Protein AF-A0A5M8PQU9-F1 (afdb_monomer_lite)

Sequence (355 aa):
MDIPMGMNQPLAKKEIRRMDQTMNQKSKGNNSAVQQIAIANALESYQKLAQNLAHCGCLRSAFDFCQRGSKAFPKASSLNDTRQAILATNRETQLQRDPSWDESSFDPKTDLPDEGSVRRELYPWNTHDPDRFSATTPKRRAPKSPPQMRRPTPLLTSSNPPQTTIQQLGLFATADIPPGDVVLTESSLLTANNCHLHPLCDACSRDLPPLTPSSHPYACPSCPDTVFCSAPCLSLAQTHYHPAICGKDIDAIGKDTAAPDAVNALYLLLLFRAVALAETQATHPLDLRETKYLWGDFVHPDRGYLHSASAAAEPLSVARHLPFSFRFNVLAPLHVLEKMDVDVFAPTALRRYDG

Secondary structure (DSSP, 8-state):
--------SHHHHHHHHHHHHHHHHHHHHHHHHHHHHHHHHHHHHHHHHHHHHHHHT-HHHHHHHHHHHHHH-TT-HHHHHHHHHHHHHHHHHHHHH-TT--GGG--HHHHS---EEE--B--TT------TTSTTS----BTTB-----EEEEP--SSSS---EEEE-----SS---TT--------S------TTS-B-TTT-PBPPP-BTTB--EE-SS-SS-EESSHHHHHHHHHHTHHHHTTS--TTSSSS--GGGHHHHHHHHHHHHHHHHHHHTTS-GGGSTTTTT-----B-TTS-------TT--TT-S---EEE-HIIIIIHHHHHHHHTT--TTSHHHHHHHT-

InterPro domains:
  IPR002893 Zinc finger, MYND-type [PS01360] (201-246)
  IPR046341 SET domain superfamily [SSF82199] (166-243)
  IPR050869 Histone-lysine N-methyltransferase [PTHR12197] (162-343)

Organism: NCBI:txid136370

Foldseek 3Di:
DDDDDDDDPPPVVVVVVVVVVVVVVVVVVVVVVVVVVVLVVLLVCLLVVLVVQVVQQQLLVSLVSLVVSCVSPVPDCSSVVSNVVSVVVLVVVVCVVPVPDDPVPDDSVPSRHQKGFAAFADDPLPPLQDPCVDPPNDFPQFPQWGFPWFDFDQDPDPDPPRPGTDTDGDTDGPDDDDPPDDRDDDQDQLFDDQEPPFQAANRGRDHADDDDPVADWDDDPQARRHTHNDPVSVVCCVQFFCVLCPPLPLSVLLHPDDPVCNVLSRVLRSVLSLVSRCVSVVAESCNDPVRVNDDDDHDYPPDPDDDPDDPPDDPPPDDGDHIDGCVSPPVSNVVSCVSSVHDCPDPVNCVRHSD

Structure (mmCIF, N/CA/C/O backbone):
data_AF-A0A5M8PQU9-F1
#
_entry.id   AF-A0A5M8PQU9-F1
#
loop_
_atom_site.group_PDB
_atom_site.id
_atom_site.type_symbol
_atom_site.label_atom_id
_atom_site.label_alt_id
_atom_site.label_comp_id
_atom_site.label_asym_id
_atom_site.label_entity_id
_atom_site.label_seq_id
_atom_site.pdbx_PDB_ins_code
_atom_site.Cartn_x
_atom_site.Cartn_y
_atom_site.Cartn_z
_atom_site.occupancy
_atom_site.B_iso_or_equiv
_atom_site.auth_seq_id
_atom_site.auth_comp_id
_atom_site.auth_asym_id
_atom_site.auth_atom_id
_atom_site.pdbx_PDB_model_num
ATOM 1 N N . MET A 1 1 ? -38.668 -79.959 27.075 1.00 39.19 1 MET A N 1
ATOM 2 C CA . MET A 1 1 ? -37.395 -79.314 27.453 1.00 39.19 1 MET A CA 1
ATOM 3 C C . MET A 1 1 ? -37.622 -77.826 27.358 1.00 39.19 1 MET A C 1
ATOM 5 O O . MET A 1 1 ? -37.498 -77.243 26.289 1.00 39.19 1 MET A O 1
ATOM 9 N N . ASP A 1 2 ? -38.081 -77.277 28.474 1.00 41.59 2 ASP A N 1
ATOM 10 C CA . ASP A 1 2 ? -38.300 -75.857 28.694 1.00 41.59 2 ASP A CA 1
ATOM 11 C C . ASP A 1 2 ? -36.957 -75.144 28.851 1.00 41.59 2 ASP A C 1
ATOM 13 O O . ASP A 1 2 ? -36.106 -75.582 29.626 1.00 41.59 2 ASP A O 1
ATOM 17 N N . ILE A 1 3 ? -36.774 -74.041 28.126 1.00 35.59 3 ILE A N 1
ATOM 18 C CA . ILE A 1 3 ? -35.707 -73.067 28.369 1.00 35.59 3 ILE A CA 1
ATOM 19 C C . ILE A 1 3 ? -36.375 -71.682 28.408 1.00 35.59 3 ILE A C 1
ATOM 21 O O . ILE A 1 3 ? -37.186 -71.386 27.527 1.00 35.59 3 ILE A O 1
ATOM 25 N N . PRO A 1 4 ? -36.109 -70.845 29.429 1.00 45.06 4 PRO A N 1
ATOM 26 C CA . PRO A 1 4 ? -36.993 -69.748 29.787 1.00 45.06 4 PRO A CA 1
ATOM 27 C C . PRO A 1 4 ? -36.707 -68.462 29.007 1.00 45.06 4 PRO A C 1
ATOM 29 O O . PRO A 1 4 ? -35.560 -68.067 28.797 1.00 45.06 4 PRO A O 1
ATOM 32 N N . MET A 1 5 ? -37.790 -67.764 28.656 1.00 44.78 5 MET A N 1
ATOM 33 C CA . MET A 1 5 ? -37.770 -66.335 28.364 1.00 44.78 5 MET A CA 1
ATOM 34 C C . MET A 1 5 ? -37.464 -65.538 29.636 1.00 44.78 5 MET A C 1
ATOM 36 O O . MET A 1 5 ? -38.097 -65.740 30.670 1.00 44.78 5 MET A O 1
ATOM 40 N N . GLY A 1 6 ? -36.597 -64.537 29.490 1.00 49.03 6 GLY A N 1
ATOM 41 C CA . GLY A 1 6 ? -36.602 -63.342 30.328 1.00 49.03 6 GLY A CA 1
ATOM 42 C C . GLY A 1 6 ? -35.278 -63.059 31.021 1.00 49.03 6 GLY A C 1
ATOM 43 O O . GLY A 1 6 ? -34.963 -63.703 32.009 1.00 49.03 6 GLY A O 1
ATOM 44 N N . MET A 1 7 ? -34.557 -62.032 30.550 1.00 39.75 7 MET A N 1
ATOM 45 C CA . MET A 1 7 ? -33.945 -61.001 31.403 1.00 39.75 7 MET A CA 1
ATOM 46 C C . MET A 1 7 ? -33.334 -59.850 30.570 1.00 39.75 7 MET A C 1
ATOM 48 O O . MET A 1 7 ? -32.539 -60.059 29.662 1.00 39.75 7 MET A O 1
ATOM 52 N N . ASN A 1 8 ? -33.708 -58.622 30.953 1.00 46.41 8 ASN A N 1
ATOM 53 C CA . ASN A 1 8 ? -32.970 -57.353 30.839 1.00 46.41 8 ASN A CA 1
ATOM 54 C C . ASN A 1 8 ? -32.638 -56.723 29.465 1.00 46.41 8 ASN A C 1
ATOM 56 O O . ASN A 1 8 ? -31.481 -56.547 29.106 1.00 46.41 8 ASN A O 1
ATOM 60 N N . GLN A 1 9 ? -33.650 -56.161 28.792 1.00 49.50 9 GLN A N 1
ATOM 61 C CA . GLN A 1 9 ? -33.488 -55.038 27.842 1.00 49.50 9 GLN A CA 1
ATOM 62 C C . GLN A 1 9 ? -33.767 -53.592 28.363 1.00 49.50 9 GLN A C 1
ATOM 64 O O . GLN A 1 9 ? -33.453 -52.657 27.619 1.00 49.50 9 GLN A O 1
ATOM 69 N N . PRO A 1 10 ? -34.298 -53.302 29.580 1.00 50.03 10 PRO A N 1
ATOM 70 C CA . PRO A 1 10 ? -34.579 -51.907 29.968 1.00 50.03 10 PRO A CA 1
ATOM 71 C C . PRO A 1 10 ? -33.350 -51.098 30.413 1.00 50.03 10 PRO A C 1
ATOM 73 O O . PRO A 1 10 ? -33.345 -49.878 30.266 1.00 50.03 10 PRO A O 1
ATOM 76 N N . LEU A 1 11 ? -32.322 -51.750 30.972 1.00 46.97 11 LEU A N 1
ATOM 77 C CA . LEU A 1 11 ? -31.159 -51.078 31.574 1.00 46.97 11 LEU A CA 1
ATOM 78 C C . LEU A 1 11 ? -30.195 -50.512 30.517 1.00 46.97 11 LEU A C 1
ATOM 80 O O . LEU A 1 11 ? -29.853 -49.334 30.584 1.00 46.97 11 LEU A O 1
ATOM 84 N N . ALA A 1 12 ? -29.881 -51.283 29.471 1.00 49.28 12 ALA A N 1
ATOM 85 C CA . ALA A 1 12 ? -28.988 -50.846 28.391 1.00 49.28 12 ALA A CA 1
ATOM 86 C C . ALA A 1 12 ? -29.550 -49.652 27.588 1.00 49.28 12 ALA A C 1
ATOM 88 O O . ALA A 1 12 ? -28.830 -48.706 27.276 1.00 49.28 12 ALA A O 1
ATOM 89 N N . LYS A 1 13 ? -30.866 -49.621 27.318 1.00 51.03 13 LYS A N 1
ATOM 90 C CA . LYS A 1 13 ? -31.520 -48.475 26.648 1.00 51.03 13 LYS A CA 1
ATOM 91 C C . LYS A 1 13 ? -31.537 -47.209 27.514 1.00 51.03 13 LYS A C 1
ATOM 93 O O . LYS A 1 13 ? -31.564 -46.099 26.980 1.00 51.03 13 LYS A O 1
ATOM 98 N N . LYS A 1 14 ? -31.535 -47.363 28.842 1.00 53.94 14 LYS A N 1
ATOM 99 C CA . LYS A 1 14 ? -31.537 -46.248 29.796 1.00 53.94 14 LYS A CA 1
ATOM 100 C C . LYS A 1 14 ? -30.145 -45.630 29.935 1.00 53.94 14 LYS A C 1
ATOM 102 O O . LYS A 1 14 ? -30.058 -44.412 30.033 1.00 53.94 14 LYS A O 1
ATOM 107 N N . GLU A 1 15 ? -29.085 -46.435 29.878 1.00 52.22 15 GLU A N 1
ATOM 108 C CA . GLU A 1 15 ? -27.695 -45.957 29.895 1.00 52.22 15 GLU A CA 1
ATOM 109 C C . GLU A 1 15 ? -27.291 -45.256 28.594 1.00 52.22 15 GLU A C 1
ATOM 111 O O . GLU A 1 15 ? -26.732 -44.164 28.660 1.00 52.22 15 GLU A O 1
ATOM 116 N N . ILE A 1 16 ? -27.683 -45.783 27.426 1.00 56.66 16 ILE A N 1
ATOM 117 C CA . ILE A 1 16 ? -27.424 -45.135 26.125 1.00 56.66 16 ILE A CA 1
ATOM 118 C C . ILE A 1 16 ? -28.107 -43.759 26.049 1.00 56.66 16 ILE A C 1
ATOM 120 O O . ILE A 1 16 ? -27.461 -42.763 25.732 1.00 56.66 16 ILE A O 1
ATOM 124 N N . ARG A 1 17 ? -29.383 -43.653 26.459 1.00 58.69 17 ARG A N 1
ATOM 125 C CA . ARG A 1 17 ? -30.076 -42.350 26.557 1.00 58.69 17 ARG A CA 1
ATOM 126 C C . ARG A 1 17 ? -29.401 -41.387 27.535 1.00 58.69 17 ARG A C 1
ATOM 128 O O . ARG A 1 17 ? -29.453 -40.179 27.322 1.00 58.69 17 ARG A O 1
ATOM 135 N N . ARG A 1 18 ? -28.798 -41.901 28.610 1.00 61.03 18 ARG A N 1
ATOM 136 C CA . ARG A 1 18 ? -28.088 -41.082 29.601 1.00 61.03 18 ARG A CA 1
ATOM 137 C C . ARG A 1 18 ? -26.773 -40.546 29.038 1.00 61.03 18 ARG A C 1
ATOM 139 O O . ARG A 1 18 ? -26.473 -39.389 29.296 1.00 61.03 18 ARG A O 1
ATOM 146 N N . MET A 1 19 ? -26.045 -41.354 28.262 1.00 55.03 19 MET A N 1
ATOM 147 C CA . MET A 1 19 ? -24.800 -40.968 27.582 1.00 55.03 19 MET A CA 1
ATOM 148 C C . MET A 1 19 ? -25.043 -39.957 26.454 1.00 55.03 19 MET A C 1
ATOM 150 O O . MET A 1 19 ? -24.306 -38.979 26.355 1.00 55.03 19 MET A O 1
ATOM 154 N N . ASP A 1 20 ? -26.117 -40.112 25.674 1.00 55.78 20 ASP A N 1
ATOM 155 C CA . ASP A 1 20 ? -26.510 -39.124 24.657 1.00 55.78 20 ASP A CA 1
ATOM 156 C C . ASP A 1 20 ? -26.909 -37.782 25.284 1.00 55.78 20 ASP A C 1
ATOM 158 O O . ASP A 1 20 ? -26.558 -36.715 24.780 1.00 55.78 20 ASP A O 1
ATOM 162 N N . GLN A 1 21 ? -27.616 -37.807 26.419 1.00 56.41 21 GLN A N 1
ATOM 163 C CA . GLN A 1 21 ? -27.993 -36.588 27.137 1.00 56.41 21 GLN A CA 1
ATOM 164 C C . GLN A 1 21 ? -26.780 -35.869 27.735 1.00 56.41 21 GLN A C 1
ATOM 166 O O . GLN A 1 21 ? -26.699 -34.645 27.620 1.00 56.41 21 GLN A O 1
ATOM 171 N N . THR A 1 22 ? -25.816 -36.596 28.310 1.00 60.47 22 THR A N 1
ATOM 172 C CA . THR A 1 22 ? -24.571 -35.990 28.798 1.00 60.47 22 THR A CA 1
ATOM 173 C C . THR A 1 22 ? -23.686 -35.500 27.662 1.00 60.47 22 THR A C 1
ATOM 175 O O . THR A 1 22 ? -23.149 -34.405 27.789 1.00 60.47 22 THR A O 1
ATOM 178 N N . MET A 1 23 ? -23.561 -36.216 26.539 1.00 54.97 23 MET A N 1
ATOM 179 C CA . MET A 1 23 ? -22.807 -35.731 25.373 1.00 54.97 23 MET A CA 1
ATOM 180 C C . MET A 1 23 ? -23.435 -34.477 24.754 1.00 54.97 23 MET A C 1
ATOM 182 O O . MET A 1 23 ? -22.720 -33.522 24.448 1.00 54.97 23 MET A O 1
ATOM 186 N N . ASN A 1 24 ? -24.763 -34.422 24.646 1.00 55.88 24 ASN A N 1
ATOM 187 C CA . ASN A 1 24 ? -25.478 -33.265 24.106 1.00 55.88 24 ASN A CA 1
ATOM 188 C C . ASN A 1 24 ? -25.445 -32.060 25.072 1.00 55.88 24 ASN A C 1
ATOM 190 O O . ASN A 1 24 ? -25.300 -30.918 24.641 1.00 55.88 24 ASN A O 1
ATOM 194 N N . GLN A 1 25 ? -25.484 -32.287 26.392 1.00 57.78 25 GLN A N 1
ATOM 195 C CA . GLN A 1 25 ? -25.253 -31.231 27.390 1.00 57.78 25 GLN A CA 1
ATOM 196 C C . GLN A 1 25 ? -23.803 -30.732 27.397 1.00 57.78 25 GLN A C 1
ATOM 198 O O . GLN A 1 25 ? -23.590 -29.525 27.493 1.00 57.78 25 GLN A O 1
ATOM 203 N N . LYS A 1 26 ? -22.808 -31.616 27.239 1.00 56.34 26 LYS A N 1
ATOM 204 C CA . LYS A 1 26 ? -21.388 -31.234 27.133 1.00 56.34 26 LYS A CA 1
ATOM 205 C C . LYS A 1 26 ? -21.112 -30.446 25.850 1.00 56.34 26 LYS A C 1
ATOM 207 O O . LYS A 1 26 ? -20.405 -29.447 25.894 1.00 56.34 26 LYS A O 1
ATOM 212 N N . SER A 1 27 ? -21.720 -30.847 24.732 1.00 57.69 27 SER A N 1
ATOM 213 C CA . SER A 1 27 ? -21.660 -30.130 23.451 1.00 57.69 27 SER A CA 1
ATOM 214 C C . SER A 1 27 ? -22.325 -28.748 23.535 1.00 57.69 27 SER A C 1
ATOM 216 O O . SER A 1 27 ? -21.717 -27.754 23.142 1.00 57.69 27 SER A O 1
ATOM 218 N N . LYS A 1 28 ? -23.518 -28.643 24.142 1.00 59.00 28 LYS A N 1
ATOM 219 C CA . LYS A 1 28 ? -24.182 -27.350 24.395 1.00 59.00 28 LYS A CA 1
ATOM 220 C C . LYS A 1 28 ? -23.395 -26.451 25.353 1.00 59.00 28 LYS A C 1
ATOM 222 O O . LYS A 1 28 ? -23.315 -25.249 25.117 1.00 59.00 28 LYS A O 1
ATOM 227 N N . GLY A 1 29 ? -22.793 -27.021 26.399 1.00 65.94 29 GLY A N 1
ATOM 228 C CA . GLY A 1 29 ? -21.928 -26.301 27.338 1.00 65.94 29 GLY A CA 1
ATOM 229 C C . GLY A 1 29 ? -20.659 -25.760 26.674 1.00 65.94 29 GLY A C 1
ATOM 230 O O . GLY A 1 29 ? -20.333 -24.589 26.852 1.00 65.94 29 GLY A O 1
ATOM 231 N N . ASN A 1 30 ? -20.002 -26.567 25.835 1.00 66.56 30 ASN A N 1
ATOM 232 C CA . ASN A 1 30 ? -18.842 -26.132 25.053 1.00 66.56 30 ASN A CA 1
ATOM 233 C C . ASN A 1 30 ? -19.206 -25.036 24.043 1.00 66.56 30 ASN A C 1
ATOM 235 O O . ASN A 1 30 ? -18.491 -24.043 23.953 1.00 66.56 30 ASN A O 1
ATOM 239 N N . ASN A 1 31 ? -20.335 -25.157 23.339 1.00 73.75 31 ASN A N 1
ATOM 240 C CA . ASN A 1 31 ? -20.785 -24.123 22.402 1.00 73.75 31 ASN A CA 1
ATOM 241 C C . ASN A 1 31 ? -21.111 -22.803 23.116 1.00 73.75 31 ASN A C 1
ATOM 243 O O . ASN A 1 31 ? -20.759 -21.737 22.617 1.00 73.75 31 ASN A O 1
ATOM 247 N N . SER A 1 32 ? -21.709 -22.863 24.311 1.00 82.62 32 SER A N 1
ATOM 248 C CA . SER A 1 32 ? -21.965 -21.675 25.132 1.00 82.62 32 SER A CA 1
ATOM 249 C C . SER A 1 32 ? -20.672 -21.001 25.605 1.00 82.62 32 SER A C 1
ATOM 251 O O . SER A 1 32 ? -20.606 -19.774 25.626 1.00 82.62 32 SER A O 1
ATOM 253 N N . ALA A 1 33 ? -19.647 -21.771 25.982 1.00 84.19 33 ALA A N 1
ATOM 254 C CA . ALA A 1 33 ? -18.358 -21.226 26.413 1.00 84.19 33 ALA A CA 1
ATOM 255 C C . ALA A 1 33 ? -17.584 -20.592 25.244 1.00 84.19 33 ALA A C 1
ATOM 257 O O . ALA A 1 33 ? -17.091 -19.473 25.363 1.00 84.19 33 ALA A O 1
ATOM 258 N N . VAL A 1 34 ? -17.544 -21.261 24.086 1.00 88.19 34 VAL A N 1
ATOM 259 C CA . VAL A 1 34 ? -16.939 -20.720 22.856 1.00 88.19 34 VAL A CA 1
ATOM 260 C C . VAL A 1 34 ? -17.629 -19.424 22.438 1.00 88.19 34 VAL A C 1
ATOM 262 O O . VAL A 1 34 ? -16.960 -18.447 22.109 1.00 88.19 34 VAL A O 1
ATOM 265 N N . GLN A 1 35 ? -18.959 -19.376 22.512 1.00 87.75 35 GLN A N 1
ATOM 266 C CA . GLN A 1 35 ? -19.722 -18.175 22.188 1.00 87.75 35 GLN A CA 1
ATOM 267 C C . GLN A 1 35 ? -19.425 -17.019 23.153 1.00 87.75 35 GLN A C 1
ATOM 269 O O . GLN A 1 35 ? -19.283 -15.882 22.710 1.00 87.75 35 GLN A O 1
ATOM 274 N N . GLN A 1 36 ? -19.281 -17.288 24.454 1.00 87.88 36 GLN A N 1
ATOM 275 C CA . GLN A 1 36 ? -18.895 -16.266 25.433 1.00 87.88 36 GLN A CA 1
ATOM 276 C C . GLN A 1 36 ? -17.490 -15.713 25.170 1.00 87.88 36 GLN A C 1
ATOM 278 O O . GLN A 1 36 ? -17.302 -14.499 25.209 1.00 87.88 36 GLN A O 1
ATOM 283 N N . ILE A 1 37 ? -16.528 -16.581 24.848 1.00 91.81 37 ILE A N 1
ATOM 284 C CA . ILE A 1 37 ? -15.162 -16.170 24.493 1.00 91.81 37 ILE A CA 1
ATOM 285 C C . ILE A 1 37 ? -15.170 -15.332 23.210 1.00 91.81 37 ILE A C 1
ATOM 287 O O . ILE A 1 37 ? -14.546 -14.275 23.163 1.00 91.81 37 ILE A O 1
ATOM 291 N N . ALA A 1 38 ? -15.915 -15.754 22.185 1.00 91.62 38 ALA A N 1
ATOM 292 C CA . ALA A 1 38 ? -16.031 -15.013 20.932 1.00 91.62 38 ALA A CA 1
ATOM 293 C C . ALA A 1 38 ? -16.629 -13.612 21.145 1.00 91.62 38 ALA A C 1
ATOM 295 O O . ALA A 1 38 ? -16.124 -12.637 20.596 1.00 91.62 38 ALA A O 1
ATOM 296 N N . ILE A 1 39 ? -17.665 -13.500 21.981 1.00 90.94 39 ILE A N 1
ATOM 297 C CA . ILE A 1 39 ? -18.283 -12.223 22.367 1.00 90.94 39 ILE A CA 1
ATOM 298 C C . ILE A 1 39 ? -17.277 -11.328 23.101 1.00 90.94 39 ILE A C 1
ATOM 300 O O . ILE A 1 39 ? -17.169 -10.146 22.774 1.00 90.94 39 ILE A O 1
ATOM 304 N N . ALA A 1 40 ? -16.533 -11.878 24.065 1.00 91.19 40 ALA A N 1
ATOM 305 C CA . ALA A 1 40 ? -15.532 -11.129 24.824 1.00 91.19 40 ALA A CA 1
ATOM 306 C C . ALA A 1 40 ? -14.405 -10.604 23.917 1.00 91.19 40 ALA A C 1
ATOM 308 O O . ALA A 1 40 ? -14.115 -9.409 23.931 1.00 91.19 40 ALA A O 1
ATOM 309 N N . ASN A 1 41 ? -13.848 -11.465 23.062 1.00 94.19 41 ASN A N 1
ATOM 310 C CA . ASN A 1 41 ? -12.794 -11.095 22.115 1.00 94.19 41 ASN A CA 1
ATOM 311 C C . ASN A 1 41 ? -13.282 -10.086 21.069 1.00 94.19 41 ASN A C 1
ATOM 313 O O . ASN A 1 41 ? -12.537 -9.187 20.679 1.00 94.19 41 ASN A O 1
ATOM 317 N N . ALA A 1 42 ? -14.531 -10.205 20.612 1.00 94.19 42 ALA A N 1
ATOM 318 C CA . ALA A 1 42 ? -15.119 -9.242 19.689 1.00 94.19 42 ALA A CA 1
ATOM 319 C C . ALA A 1 42 ? -15.229 -7.853 20.333 1.00 94.19 42 ALA A C 1
ATOM 321 O O . ALA A 1 42 ? -14.825 -6.866 19.718 1.00 94.19 42 ALA A O 1
ATOM 322 N N . LEU A 1 43 ? -15.715 -7.770 21.577 1.00 94.50 43 LEU A N 1
ATOM 323 C CA . LEU A 1 43 ? -15.770 -6.509 22.317 1.00 94.50 43 LEU A CA 1
ATOM 324 C C . LEU A 1 43 ? -14.371 -5.908 22.504 1.00 94.50 43 LEU A C 1
ATOM 326 O O . LEU A 1 43 ? -14.170 -4.731 22.203 1.00 94.50 43 LEU A O 1
ATOM 330 N N . GLU A 1 44 ? -13.404 -6.713 22.944 1.00 94.94 44 GLU A N 1
ATOM 331 C CA . GLU A 1 44 ? -12.020 -6.269 23.126 1.00 94.94 44 GLU A CA 1
ATOM 332 C C . GLU A 1 44 ? -11.414 -5.756 21.812 1.00 94.94 44 GLU A C 1
ATOM 334 O O . GLU A 1 44 ? -10.727 -4.734 21.792 1.00 94.94 44 GLU A O 1
ATOM 339 N N . SER A 1 45 ? -11.732 -6.409 20.692 1.00 95.25 45 SER A N 1
ATOM 340 C CA . SER A 1 45 ? -11.286 -5.989 19.362 1.00 95.25 45 SER A CA 1
ATOM 341 C C . SER A 1 45 ? -11.850 -4.619 18.980 1.00 95.25 45 SER A C 1
ATOM 343 O O . SER A 1 45 ? -11.090 -3.760 18.539 1.00 95.25 45 SER A O 1
ATOM 345 N N . TYR A 1 46 ? -13.149 -4.368 19.200 1.00 96.19 46 TYR A N 1
ATOM 346 C CA . TYR A 1 46 ? -13.743 -3.040 18.977 1.00 96.19 46 TYR A CA 1
ATOM 347 C C . TYR A 1 46 ? -13.079 -1.966 19.842 1.00 96.19 46 TYR A C 1
ATOM 349 O O . TYR A 1 46 ? -12.776 -0.883 19.343 1.00 96.19 46 TYR A O 1
ATOM 357 N N . GLN A 1 47 ? -12.842 -2.264 21.123 1.00 94.69 47 GLN A N 1
ATOM 358 C CA . GLN A 1 47 ? -12.220 -1.333 22.066 1.00 94.69 47 GLN A CA 1
ATOM 359 C C . GLN A 1 47 ? -10.802 -0.966 21.624 1.00 94.69 47 GLN A C 1
ATOM 361 O O . GLN A 1 47 ? -10.498 0.212 21.440 1.00 94.69 47 GLN A O 1
ATOM 366 N N . LYS A 1 48 ? -9.952 -1.974 21.399 1.00 95.56 48 LYS A N 1
ATOM 367 C CA . LYS A 1 48 ? -8.555 -1.778 20.998 1.00 95.56 48 LYS A CA 1
ATOM 368 C C . LYS A 1 48 ? -8.445 -1.086 19.649 1.00 95.56 48 LYS A C 1
ATOM 370 O O . LYS A 1 48 ? -7.629 -0.182 19.493 1.00 95.56 48 LYS A O 1
ATOM 375 N N . LEU A 1 49 ? -9.267 -1.483 18.679 1.00 95.81 49 LEU A N 1
ATOM 376 C CA . LEU A 1 49 ? -9.236 -0.888 17.350 1.00 95.81 49 LEU A CA 1
ATOM 377 C C . LEU A 1 49 ? -9.640 0.589 17.393 1.00 95.81 49 LEU A C 1
ATOM 379 O O . LEU A 1 49 ? -8.910 1.422 16.867 1.00 95.81 49 LEU A O 1
ATOM 383 N N . ALA A 1 50 ? -10.740 0.934 18.067 1.00 96.00 50 ALA A N 1
ATOM 384 C CA . ALA A 1 50 ? -11.173 2.325 18.176 1.00 96.00 50 ALA A CA 1
ATOM 385 C C . ALA A 1 50 ? -10.136 3.206 18.895 1.00 96.00 50 ALA A C 1
ATOM 387 O O . ALA A 1 50 ? -9.830 4.302 18.428 1.00 96.00 50 ALA A O 1
ATOM 388 N N . GLN A 1 51 ? -9.550 2.714 19.991 1.00 94.06 51 GLN A N 1
ATOM 389 C CA . GLN A 1 51 ? -8.511 3.433 20.736 1.00 94.06 51 GLN A CA 1
ATOM 390 C C . GLN A 1 51 ? -7.254 3.663 19.893 1.00 94.06 51 GLN A C 1
ATOM 392 O O . GLN A 1 51 ? -6.764 4.787 19.806 1.00 94.06 51 GLN A O 1
ATOM 397 N N . ASN A 1 52 ? -6.756 2.624 19.221 1.00 93.69 52 ASN A N 1
ATOM 398 C CA . ASN A 1 52 ? -5.560 2.739 18.389 1.00 93.69 52 ASN A CA 1
ATOM 399 C C . ASN A 1 52 ? -5.785 3.660 17.186 1.00 93.69 52 ASN A C 1
ATOM 401 O O . ASN A 1 52 ? -4.921 4.473 16.874 1.00 93.69 52 ASN A O 1
ATOM 405 N N . LEU A 1 53 ? -6.957 3.599 16.549 1.00 94.81 53 LEU A N 1
ATOM 406 C CA . LEU A 1 53 ? -7.306 4.514 15.462 1.00 94.81 53 LEU A CA 1
ATOM 407 C C . LEU A 1 53 ? -7.367 5.968 15.932 1.00 94.81 53 LEU A C 1
ATOM 409 O O . LEU A 1 53 ? -6.850 6.846 15.242 1.00 94.81 53 LEU A O 1
ATOM 413 N N . ALA A 1 54 ? -7.922 6.220 17.121 1.00 91.75 54 ALA A N 1
ATOM 414 C CA . ALA A 1 54 ? -7.913 7.549 17.720 1.00 91.75 54 ALA A CA 1
ATOM 415 C C . ALA A 1 54 ? -6.479 8.034 18.000 1.00 91.75 54 ALA A C 1
ATOM 417 O O . ALA A 1 54 ? -6.149 9.174 17.684 1.00 91.75 54 ALA A O 1
ATOM 418 N N . HIS A 1 55 ? -5.597 7.163 18.503 1.00 89.38 55 HIS A N 1
ATOM 419 C CA . HIS A 1 55 ? -4.180 7.483 18.711 1.00 89.38 55 HIS A CA 1
ATOM 420 C C . HIS A 1 55 ? -3.414 7.762 17.414 1.00 89.38 55 HIS A C 1
ATOM 422 O O . HIS A 1 55 ? -2.508 8.597 17.409 1.00 89.38 55 HIS A O 1
ATOM 428 N N . CYS A 1 56 ? -3.774 7.093 16.319 1.00 90.06 56 CYS A N 1
ATOM 429 C CA . CYS A 1 56 ? -3.219 7.371 14.999 1.00 90.06 56 CYS A CA 1
ATOM 430 C C . CYS A 1 56 ? -3.764 8.668 14.386 1.00 90.06 56 CYS A C 1
ATOM 432 O O . CYS A 1 56 ? -3.146 9.177 13.461 1.00 90.06 56 CYS A O 1
ATOM 434 N N . GLY A 1 57 ? -4.878 9.218 14.884 1.00 89.56 57 GLY A N 1
ATOM 435 C CA . GLY A 1 57 ? -5.544 10.399 14.322 1.00 89.56 57 GLY A CA 1
ATOM 436 C C . GLY A 1 57 ? -6.658 10.088 13.313 1.00 89.56 57 GLY A C 1
ATOM 437 O O . GLY A 1 57 ? -7.266 11.010 12.779 1.00 89.56 57 GLY A O 1
ATOM 438 N N . CYS A 1 58 ? -6.990 8.812 13.086 1.00 93.12 58 CYS A N 1
ATOM 439 C CA . CYS A 1 58 ? -8.119 8.386 12.248 1.00 93.12 58 CYS A CA 1
ATOM 440 C C . CYS A 1 58 ? -9.441 8.487 13.029 1.00 93.12 58 CYS A C 1
ATOM 442 O O . CYS A 1 58 ? -10.078 7.477 13.349 1.00 93.12 58 CYS A O 1
ATOM 444 N N . LEU A 1 59 ? -9.822 9.709 13.405 1.00 94.19 59 LEU A N 1
ATOM 445 C CA . LEU A 1 59 ? -10.926 9.975 14.331 1.00 94.19 59 LEU A CA 1
ATOM 446 C C . LEU A 1 59 ? -12.281 9.518 13.782 1.00 94.19 59 LEU A C 1
ATOM 448 O O . LEU A 1 59 ? -13.096 8.987 14.537 1.00 94.19 59 LEU A O 1
ATOM 452 N N . ARG A 1 60 ? -12.513 9.671 12.475 1.00 95.12 60 ARG A N 1
ATOM 453 C CA . ARG A 1 60 ? -13.747 9.224 11.816 1.00 95.12 60 ARG A CA 1
ATOM 454 C C . ARG A 1 60 ? -13.903 7.707 11.885 1.00 95.12 60 ARG A C 1
ATOM 456 O O . ARG A 1 60 ? -14.933 7.225 12.357 1.00 95.12 60 ARG A O 1
ATOM 463 N N . SER A 1 61 ? -12.881 6.956 11.476 1.00 95.75 61 SER A N 1
ATOM 464 C CA . SER A 1 61 ? -12.876 5.494 11.585 1.00 95.75 61 SER A CA 1
ATOM 465 C C . SER A 1 61 ? -13.021 5.037 13.039 1.00 95.75 61 SER A C 1
ATOM 467 O O . SER A 1 61 ? -13.832 4.158 13.332 1.00 95.75 61 SER A O 1
ATOM 469 N N . ALA A 1 62 ? -12.294 5.657 13.975 1.00 96.56 62 ALA A N 1
ATOM 470 C CA . ALA A 1 62 ? -12.408 5.351 15.401 1.00 96.56 62 ALA A CA 1
ATOM 471 C C . ALA A 1 62 ? -13.845 5.545 15.920 1.00 96.56 62 ALA A C 1
ATOM 473 O O . ALA A 1 62 ? -14.382 4.680 16.616 1.00 96.56 62 ALA A O 1
ATOM 474 N N . PHE A 1 63 ? -14.492 6.649 15.535 1.00 96.69 63 PHE A N 1
ATOM 475 C CA . PHE A 1 63 ? -15.873 6.949 15.898 1.00 96.69 63 PHE A CA 1
ATOM 476 C C . PHE A 1 63 ? -16.863 5.912 15.342 1.00 96.69 63 PHE A C 1
ATOM 478 O O . PHE A 1 63 ? -17.729 5.446 16.089 1.00 96.69 63 PHE A O 1
ATOM 485 N N . ASP A 1 64 ? -16.720 5.499 14.076 1.00 96.19 64 ASP A N 1
ATOM 486 C CA . ASP A 1 64 ? -17.562 4.452 13.472 1.00 96.19 64 ASP A CA 1
ATOM 487 C C . ASP A 1 64 ? -17.436 3.118 14.227 1.00 96.19 64 ASP A C 1
ATOM 489 O O . ASP A 1 64 ? -18.446 2.493 14.569 1.00 96.19 64 ASP A O 1
ATOM 493 N N . PHE A 1 65 ? -16.214 2.709 14.587 1.00 96.31 65 PHE A N 1
ATOM 494 C CA . PHE A 1 65 ? -16.000 1.502 15.391 1.00 96.31 65 PHE A CA 1
ATOM 495 C C . PHE A 1 65 ? -16.599 1.616 16.796 1.00 96.31 65 PHE A C 1
ATOM 497 O O . PHE A 1 65 ? -17.223 0.656 17.256 1.00 96.31 65 PHE A O 1
ATOM 504 N N . CYS A 1 66 ? -16.509 2.776 17.455 1.00 96.19 66 CYS A N 1
ATOM 505 C CA . CYS A 1 66 ? -17.211 3.013 18.718 1.00 96.19 66 CYS A CA 1
ATOM 506 C C . CYS A 1 66 ? -18.732 2.880 18.557 1.00 96.19 66 CYS A C 1
ATOM 508 O O . CYS A 1 66 ? -19.389 2.259 19.396 1.00 96.19 66 CYS A O 1
ATOM 510 N N . GLN A 1 67 ? -19.309 3.431 17.485 1.00 95.00 67 GLN A N 1
ATOM 511 C CA . GLN A 1 67 ? -20.750 3.378 17.236 1.00 95.00 67 GLN A CA 1
ATOM 512 C C . GLN A 1 67 ? -21.222 1.949 16.939 1.00 95.00 67 GLN A C 1
ATOM 514 O O . GLN A 1 67 ? -22.212 1.488 17.514 1.00 95.00 67 GLN A O 1
ATOM 519 N N . ARG A 1 68 ? -20.513 1.228 16.067 1.00 95.25 68 ARG A N 1
ATOM 520 C CA . ARG A 1 68 ? -20.800 -0.175 15.731 1.00 95.25 68 ARG A CA 1
ATOM 521 C C . ARG A 1 68 ? -20.635 -1.084 16.942 1.00 95.25 68 ARG A C 1
ATOM 523 O O . ARG A 1 68 ? -21.528 -1.881 17.226 1.00 95.25 68 ARG A O 1
ATOM 530 N N . GLY A 1 69 ? -19.551 -0.907 17.693 1.00 95.06 69 GLY A N 1
ATOM 531 C CA . GLY A 1 69 ? -19.299 -1.638 18.927 1.00 95.06 69 GLY A CA 1
ATOM 532 C C . GLY A 1 69 ? -20.371 -1.368 19.984 1.00 95.06 69 GLY A C 1
ATOM 533 O O . GLY A 1 69 ? -20.861 -2.308 20.593 1.00 95.06 69 GLY A O 1
ATOM 534 N N . SER A 1 70 ? -20.826 -0.122 20.147 1.00 93.94 70 SER A N 1
ATOM 535 C CA . SER A 1 70 ? -21.891 0.221 21.107 1.00 93.94 70 SER A CA 1
ATOM 536 C C . SER A 1 70 ? -23.247 -0.379 20.719 1.00 93.94 70 SER A C 1
ATOM 538 O O . SER A 1 70 ? -24.011 -0.789 21.589 1.00 93.94 70 SER A O 1
ATOM 540 N N . LYS A 1 71 ? -23.546 -0.478 19.415 1.00 94.00 71 LYS A N 1
ATOM 541 C CA . LYS A 1 71 ? -24.739 -1.188 18.918 1.00 94.00 71 LYS A CA 1
ATOM 542 C C . LYS A 1 71 ? -24.658 -2.691 19.196 1.00 94.00 71 LYS A C 1
ATOM 544 O O . LYS A 1 71 ? -25.658 -3.287 19.585 1.00 94.00 71 LYS A O 1
ATOM 549 N N . ALA A 1 72 ? -23.484 -3.294 19.008 1.00 92.56 72 ALA A N 1
ATOM 550 C CA . ALA A 1 72 ? -23.259 -4.718 19.255 1.00 92.56 72 ALA A CA 1
ATOM 551 C C . ALA A 1 72 ? -23.178 -5.063 20.756 1.00 92.56 72 ALA A C 1
ATOM 553 O O . ALA A 1 72 ? -23.624 -6.132 21.170 1.00 92.56 72 ALA A O 1
ATOM 554 N N . PHE A 1 73 ? -22.657 -4.147 21.580 1.00 92.94 73 PHE A N 1
ATOM 555 C CA . PHE A 1 73 ? -22.400 -4.337 23.009 1.00 92.94 73 PHE A CA 1
ATOM 556 C C . PHE A 1 73 ? -22.882 -3.133 23.849 1.00 92.94 73 PHE A C 1
ATOM 558 O O . PHE A 1 73 ? -22.064 -2.406 24.415 1.00 92.94 73 PHE A O 1
ATOM 565 N N . PRO A 1 74 ? -24.205 -2.931 24.022 1.00 88.38 74 PRO A N 1
ATOM 566 C CA . PRO A 1 74 ? -24.754 -1.729 24.671 1.00 88.38 74 PRO A CA 1
ATOM 567 C C . PRO A 1 74 ? -24.346 -1.516 26.136 1.00 88.38 74 PRO A C 1
ATOM 569 O O . PRO A 1 74 ? -24.498 -0.424 26.671 1.00 88.38 74 PRO A O 1
ATOM 572 N N . LYS A 1 75 ? -23.859 -2.565 26.810 1.00 84.94 75 LYS A N 1
ATOM 573 C CA . LYS A 1 75 ? -23.449 -2.527 28.224 1.00 84.94 75 LYS A CA 1
ATOM 574 C C . LYS A 1 75 ? -21.982 -2.125 28.425 1.00 84.94 75 LYS A C 1
ATOM 576 O O . LYS A 1 75 ? -21.554 -1.993 29.567 1.00 84.94 75 LYS A O 1
ATOM 581 N N . ALA A 1 76 ? -21.205 -1.977 27.353 1.00 81.75 76 ALA A N 1
ATOM 582 C CA . ALA A 1 76 ? -19.785 -1.658 27.439 1.00 81.75 76 ALA A CA 1
ATOM 583 C C . ALA A 1 76 ? -19.562 -0.136 27.491 1.00 81.75 76 ALA A C 1
ATOM 585 O O . ALA A 1 76 ? -19.673 0.547 26.476 1.00 81.75 76 ALA A O 1
ATOM 586 N N . SER A 1 77 ? -19.213 0.397 28.667 1.00 85.25 77 SER A N 1
ATOM 587 C CA . SER A 1 77 ? -18.981 1.839 28.866 1.00 85.25 77 SER A CA 1
ATOM 588 C C . SER A 1 77 ? -17.731 2.363 28.152 1.00 85.25 77 SER A C 1
ATOM 590 O O . SER A 1 77 ? -17.744 3.473 27.635 1.00 85.25 77 SER A O 1
ATOM 592 N N . SER A 1 78 ? -16.681 1.548 28.037 1.00 87.19 78 SER A N 1
ATOM 593 C CA . SER A 1 78 ? -15.377 1.981 27.515 1.00 87.19 78 SER A CA 1
ATOM 594 C C . SER A 1 78 ? -15.413 2.500 26.070 1.00 87.19 78 SER A C 1
ATOM 596 O O . SER A 1 78 ? -14.641 3.382 25.709 1.00 87.19 78 SER A O 1
ATOM 598 N N . LEU A 1 79 ? -16.307 1.966 25.227 1.00 91.88 79 LEU A N 1
ATOM 599 C CA . LEU A 1 79 ? -16.497 2.449 23.853 1.00 91.88 79 LEU A CA 1
ATOM 600 C C . LEU A 1 79 ? -17.124 3.845 23.840 1.00 91.88 79 LEU A C 1
ATOM 602 O O . LEU A 1 79 ? -16.805 4.668 22.982 1.00 91.88 79 LEU A O 1
ATOM 606 N N . ASN A 1 80 ? -18.000 4.125 24.806 1.00 92.06 80 ASN A N 1
ATOM 607 C CA . ASN A 1 80 ? -18.549 5.456 24.984 1.00 92.06 80 ASN A CA 1
ATOM 608 C C . ASN A 1 80 ? -17.471 6.426 25.477 1.00 92.06 80 ASN A C 1
ATOM 610 O O . ASN A 1 80 ? -17.426 7.541 24.975 1.00 92.06 80 ASN A O 1
ATOM 614 N N . ASP A 1 81 ? -16.572 5.998 26.364 1.00 91.62 81 ASP A N 1
ATOM 615 C CA . ASP A 1 81 ? -15.479 6.843 26.860 1.00 91.62 81 ASP A CA 1
ATOM 616 C C . ASP A 1 81 ? -14.557 7.293 25.714 1.00 91.62 81 ASP A C 1
ATOM 618 O O . ASP A 1 81 ? -14.324 8.488 25.533 1.00 91.62 81 ASP A O 1
ATOM 622 N N . THR A 1 82 ? -14.114 6.360 24.860 1.00 92.62 82 THR A N 1
ATOM 623 C CA . THR A 1 82 ? -13.323 6.692 23.659 1.00 92.62 82 THR A CA 1
ATOM 624 C C . THR A 1 82 ? -14.095 7.605 22.707 1.00 92.62 82 THR A C 1
ATOM 626 O O . THR A 1 82 ? -13.539 8.566 22.180 1.00 92.62 82 THR A O 1
ATOM 629 N N . ARG A 1 83 ? -15.395 7.356 22.508 1.00 94.31 83 ARG A N 1
ATOM 630 C CA . ARG A 1 83 ? -16.247 8.209 21.669 1.00 94.31 83 ARG A CA 1
ATOM 631 C C . ARG A 1 83 ? -16.346 9.637 22.208 1.00 94.31 83 ARG A C 1
ATOM 633 O O . ARG A 1 83 ? -16.252 10.576 21.426 1.00 94.31 83 ARG A O 1
ATOM 640 N N . GLN A 1 84 ? -16.531 9.807 23.516 1.00 92.75 84 GLN A N 1
ATOM 641 C CA . GLN A 1 84 ? -16.609 11.126 24.147 1.00 92.75 84 GLN A CA 1
ATOM 642 C C . GLN A 1 84 ? -15.275 11.869 24.067 1.00 92.75 84 GLN A C 1
ATOM 644 O O . GLN A 1 84 ? -15.271 13.065 23.792 1.00 92.75 84 GLN A O 1
ATOM 649 N N . ALA A 1 85 ? -14.150 11.166 24.221 1.00 92.25 85 ALA A N 1
ATOM 650 C CA . ALA A 1 85 ? -12.829 11.757 24.032 1.00 92.25 85 ALA A CA 1
ATOM 651 C C . ALA A 1 85 ? -12.651 12.315 22.607 1.00 92.25 85 ALA A C 1
ATOM 653 O O . ALA A 1 85 ? -12.231 13.457 22.450 1.00 92.25 85 ALA A O 1
ATOM 654 N N . ILE A 1 86 ? -13.054 11.557 21.577 1.00 93.31 86 ILE A N 1
ATOM 655 C CA . ILE A 1 86 ? -13.011 12.015 20.176 1.00 93.31 86 ILE A CA 1
ATOM 656 C C . ILE A 1 86 ? -13.860 13.279 19.979 1.00 93.31 86 ILE A C 1
ATOM 658 O O . ILE A 1 86 ? -13.402 14.239 19.359 1.00 93.31 86 ILE A O 1
ATOM 662 N N . LEU A 1 87 ? -15.085 13.296 20.515 1.00 93.06 87 LEU A N 1
ATOM 663 C CA . LEU A 1 87 ? -15.983 14.450 20.409 1.00 93.06 87 LEU A CA 1
ATOM 664 C C . LEU A 1 87 ? -15.415 15.686 21.117 1.00 93.06 87 LEU A C 1
ATOM 666 O O . LEU A 1 87 ? -15.464 16.779 20.556 1.00 93.06 87 LEU A O 1
ATOM 670 N N . ALA A 1 88 ? -14.832 15.515 22.306 1.00 90.12 88 ALA A N 1
ATOM 671 C CA . ALA A 1 88 ? -14.198 16.597 23.051 1.00 90.12 88 ALA A CA 1
ATOM 672 C C . ALA A 1 88 ? -13.007 17.195 22.284 1.00 90.12 88 ALA A C 1
ATOM 674 O O . ALA A 1 88 ? -12.930 18.414 22.136 1.00 90.12 88 ALA A O 1
ATOM 675 N N . THR A 1 89 ? -12.130 16.350 21.729 1.00 87.81 89 THR A N 1
ATOM 676 C CA . THR A 1 89 ? -10.996 16.796 20.904 1.00 87.81 89 THR A CA 1
ATOM 677 C C . THR A 1 89 ? -11.455 17.526 19.641 1.00 87.81 89 THR A C 1
ATOM 679 O O . THR A 1 89 ? -10.899 18.572 19.302 1.00 87.81 89 THR A O 1
ATOM 682 N N . ASN A 1 90 ? -12.485 17.020 18.949 1.00 88.56 90 ASN A N 1
ATOM 683 C CA . ASN A 1 90 ? -13.040 17.712 17.785 1.00 88.56 90 ASN A CA 1
ATOM 684 C C . ASN A 1 90 ? -13.611 19.079 18.174 1.00 88.56 90 ASN A C 1
ATOM 686 O O . ASN A 1 90 ? -13.275 20.077 17.547 1.00 88.56 90 ASN A O 1
ATOM 690 N N . ARG A 1 91 ? -14.416 19.142 19.239 1.00 88.31 91 ARG A N 1
ATOM 691 C CA . ARG A 1 91 ? -15.004 20.393 19.729 1.00 88.31 91 ARG A CA 1
ATOM 692 C C . ARG A 1 91 ? -13.936 21.438 20.046 1.00 88.31 91 ARG A C 1
ATOM 694 O O . ARG A 1 91 ? -14.072 22.583 19.631 1.00 88.31 91 ARG A O 1
ATOM 701 N N . GLU A 1 92 ? -12.877 21.052 20.752 1.00 87.50 92 GLU A N 1
ATOM 702 C CA . GLU A 1 92 ? -11.757 21.948 21.050 1.00 87.50 92 GLU A CA 1
ATOM 703 C C . GLU A 1 92 ? -11.090 22.464 19.766 1.00 87.50 92 GLU A C 1
ATOM 705 O O . GLU A 1 92 ? -10.901 23.669 19.608 1.00 87.50 92 GLU A O 1
ATOM 710 N N . THR A 1 93 ? -10.813 21.569 18.814 1.00 86.31 93 THR A N 1
ATOM 711 C CA . THR A 1 93 ? -10.190 21.916 17.527 1.00 86.31 93 THR A CA 1
ATOM 712 C C . THR A 1 93 ? -11.058 22.876 16.708 1.00 86.31 93 THR A C 1
ATOM 714 O O . THR A 1 93 ? -10.549 23.844 16.141 1.00 86.31 93 THR A O 1
ATOM 717 N N . GLN A 1 94 ? -12.372 22.639 16.652 1.00 87.44 94 GLN A N 1
ATOM 718 C CA . GLN A 1 94 ? -13.298 23.496 15.912 1.00 87.44 94 GLN A CA 1
ATOM 719 C C . GLN A 1 94 ? -13.421 24.874 16.561 1.00 87.44 94 GLN A C 1
ATOM 721 O O . GLN A 1 94 ? -13.299 25.868 15.859 1.00 87.44 94 GLN A O 1
ATOM 726 N N . LEU A 1 95 ? -13.552 24.957 17.890 1.00 88.12 95 LEU A N 1
ATOM 727 C CA . LEU A 1 95 ? -13.636 26.239 18.605 1.00 88.12 95 LEU A CA 1
ATOM 728 C C . LEU A 1 95 ? -12.350 27.072 18.504 1.00 88.12 95 LEU A C 1
ATOM 730 O O . LEU A 1 95 ? -12.413 28.301 18.511 1.00 88.12 95 LEU A O 1
ATOM 734 N N . GLN A 1 96 ? -11.185 26.426 18.391 1.00 88.56 96 GLN A N 1
ATOM 735 C CA . GLN A 1 96 ? -9.921 27.117 18.115 1.00 88.56 96 GLN A CA 1
ATOM 736 C C . GLN A 1 96 ? -9.880 27.718 16.703 1.00 88.56 96 GLN A C 1
ATOM 738 O O . 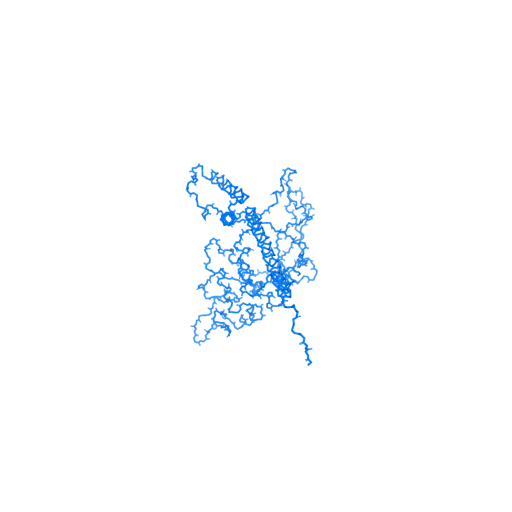GLN A 1 96 ? -9.273 28.770 16.501 1.00 88.56 96 GLN A O 1
ATOM 743 N N . ARG A 1 97 ? -10.511 27.060 15.723 1.00 88.62 97 ARG A N 1
ATOM 744 C CA . ARG A 1 97 ? -10.567 27.513 14.327 1.00 88.62 97 ARG A CA 1
ATOM 745 C C . ARG A 1 97 ? -11.672 28.547 14.089 1.00 88.62 97 ARG A C 1
ATOM 747 O O . ARG A 1 97 ? -11.462 29.492 13.334 1.00 88.62 97 ARG A O 1
ATOM 754 N N . ASP A 1 98 ? -12.827 28.347 14.711 1.00 89.62 98 ASP A N 1
ATOM 755 C CA . ASP A 1 98 ? -14.016 29.189 14.636 1.00 89.62 98 ASP A CA 1
ATOM 756 C C . ASP A 1 98 ? -14.740 29.202 16.000 1.00 89.62 98 ASP A C 1
ATOM 758 O O . ASP A 1 98 ? -15.453 28.254 16.341 1.00 89.62 98 ASP A O 1
ATOM 762 N N . PRO A 1 99 ? -14.612 30.288 16.786 1.00 90.31 99 PRO A N 1
ATOM 763 C CA . PRO A 1 99 ? -15.287 30.420 18.078 1.00 90.31 99 PRO A CA 1
ATOM 764 C C . PRO A 1 99 ? -16.821 30.403 18.009 1.00 90.31 99 PRO A C 1
ATOM 766 O O . PRO A 1 99 ? -17.465 30.260 19.047 1.00 90.31 99 PRO A O 1
ATOM 769 N N . SER A 1 100 ? -17.410 30.591 16.822 1.00 90.44 100 SER A N 1
ATOM 770 C CA . SER A 1 100 ? -18.861 30.564 16.601 1.00 90.44 100 SER A CA 1
ATOM 771 C C . SER A 1 100 ? -19.399 29.184 16.210 1.00 90.44 100 SER A C 1
ATOM 773 O O . SER A 1 100 ? -20.602 29.046 15.987 1.00 90.44 100 SER A O 1
ATOM 775 N N . TRP A 1 101 ? -18.530 28.167 16.149 1.00 89.69 101 TRP A N 1
ATOM 776 C CA . TRP A 1 101 ? -18.914 26.804 15.797 1.00 89.69 101 TRP A CA 1
ATOM 777 C C . TRP A 1 101 ? -20.002 26.250 16.730 1.00 89.69 101 TRP A C 1
ATOM 779 O O . TRP A 1 101 ? -19.882 26.303 17.958 1.00 89.69 101 TRP A O 1
ATOM 789 N N . ASP A 1 102 ? -21.052 25.685 16.131 1.00 86.88 102 ASP A N 1
ATOM 790 C CA . ASP A 1 102 ? -22.188 25.087 16.831 1.00 86.88 102 ASP A CA 1
ATOM 791 C C . ASP A 1 102 ? -22.151 23.556 16.742 1.00 86.88 102 ASP A C 1
ATOM 793 O O . ASP A 1 102 ? -22.163 22.969 15.656 1.00 86.88 102 ASP A O 1
ATOM 797 N N . GLU A 1 103 ? -22.198 22.911 17.906 1.00 86.00 103 GLU A N 1
ATOM 798 C CA . GLU A 1 103 ? -22.216 21.457 18.064 1.00 86.00 103 GLU A CA 1
ATOM 799 C C . GLU A 1 103 ? -23.447 20.802 17.421 1.00 86.00 103 GLU A C 1
ATOM 801 O O . GLU A 1 103 ? -23.381 19.641 17.019 1.00 86.00 103 GLU A O 1
ATOM 806 N N . SER A 1 104 ? -24.555 21.535 17.255 1.00 87.19 104 SER A N 1
ATOM 807 C CA . SER A 1 104 ? -25.757 21.007 16.593 1.00 87.19 104 SER A CA 1
ATOM 808 C C . SER A 1 104 ? -25.543 20.683 15.108 1.00 87.19 104 SER A C 1
ATOM 810 O O . SER A 1 104 ? -26.254 19.844 14.551 1.00 87.19 104 SER A O 1
ATOM 812 N N . SER A 1 105 ? -24.540 21.310 14.482 1.00 85.75 105 SER A N 1
ATOM 813 C CA . SER A 1 105 ? -24.186 21.114 13.073 1.00 85.75 105 SER A CA 1
ATOM 814 C C . SER A 1 105 ? -23.217 19.952 12.830 1.00 85.75 105 SER A C 1
ATOM 816 O O . SER A 1 105 ? -22.876 19.682 11.681 1.00 85.75 105 SER A O 1
ATOM 818 N N . PHE A 1 106 ? -22.795 19.257 13.892 1.00 90.12 106 PHE A N 1
ATOM 819 C CA . PHE A 1 106 ? -21.768 18.226 13.822 1.00 90.12 106 PHE A CA 1
ATOM 820 C C . PHE A 1 106 ? -22.182 17.019 12.961 1.00 90.12 106 PHE A C 1
ATOM 822 O O . PHE A 1 106 ? -23.116 16.285 13.300 1.00 90.12 106 PHE A O 1
ATOM 829 N N . ASP A 1 107 ? -21.417 16.751 11.904 1.00 90.56 107 ASP A N 1
ATOM 830 C CA . ASP A 1 107 ? -21.472 15.518 11.120 1.00 90.56 107 ASP A CA 1
ATOM 831 C C . ASP A 1 107 ? -20.125 14.773 11.214 1.00 90.56 107 ASP A C 1
ATOM 833 O O . ASP A 1 107 ? -19.118 15.214 10.651 1.00 90.56 107 ASP A O 1
ATOM 837 N N . PRO A 1 108 ? -20.082 13.584 11.853 1.00 89.94 108 PRO A N 1
ATOM 838 C CA . PRO A 1 108 ? -18.874 12.767 11.936 1.00 89.94 108 PRO A CA 1
ATOM 839 C C . PRO A 1 108 ? -18.200 12.489 10.586 1.00 89.94 108 PRO A C 1
ATOM 841 O O . PRO A 1 108 ? -16.991 12.263 10.540 1.00 89.94 108 PRO A O 1
ATOM 844 N N . LYS A 1 109 ? -18.959 12.459 9.483 1.00 88.06 109 LYS A N 1
ATOM 845 C CA . LYS A 1 109 ? -18.422 12.163 8.150 1.00 88.06 109 LYS A CA 1
ATOM 846 C C . LYS A 1 109 ? -17.657 13.324 7.537 1.00 88.06 109 LYS A C 1
ATOM 848 O O . LYS A 1 109 ? -16.796 13.069 6.700 1.00 88.06 109 LYS A O 1
ATOM 853 N N . THR A 1 110 ? -17.968 14.562 7.895 1.00 86.25 110 THR A N 1
ATOM 854 C CA . THR A 1 110 ? -17.293 15.748 7.350 1.00 86.25 110 THR A CA 1
ATOM 855 C C . THR A 1 110 ? -16.331 16.352 8.354 1.00 86.25 110 THR A C 1
ATOM 857 O O . THR A 1 110 ? -15.256 16.803 7.966 1.00 86.25 110 THR A O 1
ATOM 860 N N . ASP A 1 111 ? -16.683 16.300 9.636 1.00 88.25 111 ASP A N 1
ATOM 861 C CA . ASP A 1 111 ? -16.012 17.085 10.668 1.00 88.25 111 ASP A CA 1
ATOM 862 C C . ASP A 1 111 ? -14.876 16.323 11.336 1.00 88.25 111 ASP A C 1
ATOM 864 O O . ASP A 1 111 ? -13.922 16.935 11.812 1.00 88.25 111 ASP A O 1
ATOM 868 N N . LEU A 1 112 ? -14.942 14.986 11.347 1.00 91.06 112 LEU A N 1
ATOM 869 C CA . LEU A 1 112 ? -13.842 14.171 11.845 1.00 91.06 112 LEU A CA 1
ATOM 870 C C . LEU A 1 112 ? -12.851 13.859 10.715 1.00 91.06 112 LEU A C 1
ATOM 872 O O . LEU A 1 112 ? -13.264 13.338 9.666 1.00 91.06 112 LEU A O 1
ATOM 876 N N . PRO A 1 113 ? -11.546 14.107 10.924 1.00 90.06 113 PRO A N 1
ATOM 877 C CA . PRO A 1 113 ? -10.514 13.650 10.009 1.00 90.06 113 PRO A CA 1
ATOM 878 C C . PRO A 1 113 ? -10.424 12.122 10.034 1.00 90.06 113 PRO A C 1
ATOM 880 O O . PRO A 1 113 ? -10.685 11.474 11.053 1.00 90.06 113 PRO A O 1
ATOM 883 N N . ASP A 1 114 ? -10.043 11.547 8.898 1.00 90.81 114 ASP A N 1
ATOM 884 C CA . ASP A 1 114 ? -9.749 10.112 8.781 1.00 90.81 114 ASP A CA 1
ATOM 885 C C . ASP A 1 114 ? -8.302 9.838 8.341 1.00 90.81 114 ASP A C 1
ATOM 887 O O . ASP A 1 114 ? -7.851 8.692 8.314 1.00 90.81 114 ASP A O 1
ATOM 891 N N . GLU A 1 115 ? -7.562 10.910 8.059 1.00 88.62 115 GLU A N 1
ATOM 892 C CA . GLU A 1 115 ? -6.124 10.889 7.848 1.00 88.62 115 GLU A CA 1
ATOM 893 C C . GLU A 1 115 ? -5.422 11.246 9.151 1.00 88.62 115 GLU A C 1
ATOM 895 O O . GLU A 1 115 ? -5.653 12.293 9.757 1.00 88.62 115 GLU A O 1
ATOM 900 N N . GLY A 1 116 ? -4.573 10.331 9.577 1.00 89.69 116 GLY A N 1
ATOM 901 C CA . GLY A 1 116 ? -3.740 10.442 10.746 1.00 89.69 116 GLY A CA 1
ATOM 902 C C . GLY A 1 116 ? -2.261 10.390 10.388 1.00 89.69 116 GLY A C 1
ATOM 903 O O . GLY A 1 116 ? -1.871 10.422 9.218 1.00 89.69 116 GLY A O 1
ATOM 904 N N . SER A 1 117 ? -1.437 10.248 11.419 1.00 86.75 117 SER A N 1
ATOM 905 C CA . SER A 1 117 ? 0.006 10.123 11.267 1.00 86.75 117 SER A CA 1
ATOM 906 C C . SER A 1 117 ? 0.553 9.036 12.170 1.00 86.75 117 SER A C 1
ATOM 908 O O . SER A 1 117 ? 0.223 8.949 13.354 1.00 86.75 117 SER A O 1
ATOM 910 N N . VAL A 1 118 ? 1.463 8.241 11.628 1.00 87.19 118 VAL A N 1
ATOM 911 C CA . VAL A 1 118 ? 2.204 7.219 12.362 1.00 87.19 118 VAL A CA 1
ATOM 912 C C . VAL A 1 118 ? 3.701 7.482 12.281 1.00 87.19 118 VAL A C 1
ATOM 914 O O . VAL A 1 118 ? 4.189 8.369 11.574 1.00 87.19 118 VAL A O 1
ATOM 917 N N . ARG A 1 119 ? 4.441 6.718 13.075 1.00 82.69 119 ARG A N 1
ATOM 918 C CA . ARG A 1 119 ? 5.900 6.709 13.072 1.00 82.69 119 ARG A CA 1
ATOM 919 C C . ARG A 1 119 ? 6.407 5.543 12.232 1.00 82.69 119 ARG A C 1
ATOM 921 O O . ARG A 1 119 ? 5.736 4.517 12.127 1.00 82.69 119 ARG A O 1
ATOM 928 N N . ARG A 1 120 ? 7.601 5.698 11.667 1.00 77.19 120 ARG A N 1
ATOM 929 C CA . ARG A 1 120 ? 8.312 4.604 11.008 1.00 77.19 120 ARG A CA 1
ATOM 930 C C . ARG A 1 120 ? 9.170 3.883 12.039 1.00 77.19 120 ARG A C 1
ATOM 932 O O . ARG A 1 120 ? 10.102 4.475 12.577 1.00 77.19 120 ARG A O 1
ATOM 939 N N . GLU A 1 121 ? 8.854 2.621 12.288 1.00 76.88 121 GLU A N 1
ATOM 940 C CA . GLU A 1 121 ? 9.634 1.751 13.167 1.00 76.88 121 GLU A CA 1
ATOM 941 C C . GLU A 1 121 ? 10.464 0.776 12.345 1.00 76.88 121 GLU A C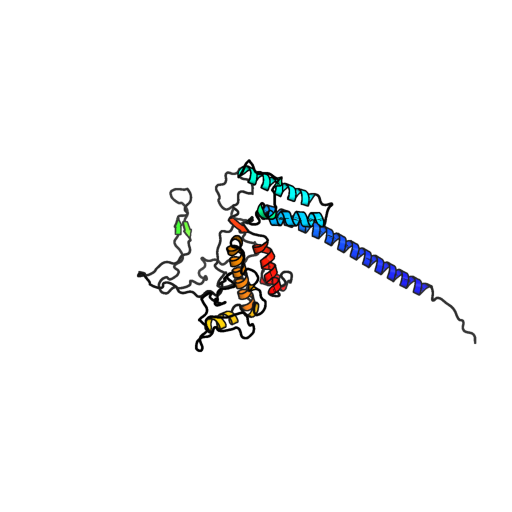 1
ATOM 943 O O . GLU A 1 121 ? 9.997 0.254 11.327 1.00 76.88 121 GLU A O 1
ATOM 948 N N . LEU A 1 122 ? 11.688 0.513 12.801 1.00 75.69 122 LEU A N 1
ATOM 949 C CA . LEU A 1 122 ? 12.401 -0.678 12.364 1.00 75.69 122 LEU A CA 1
ATOM 950 C C . LEU A 1 122 ? 11.925 -1.847 13.223 1.00 75.69 122 LEU A C 1
ATOM 952 O O . LEU A 1 122 ? 12.203 -1.914 14.420 1.00 75.69 122 LEU A O 1
ATOM 956 N N . TYR A 1 123 ? 11.196 -2.769 12.607 1.00 76.75 123 TYR A N 1
ATOM 957 C CA . TYR A 1 123 ? 10.712 -3.942 13.315 1.00 76.75 123 TYR A CA 1
ATOM 958 C C . TYR A 1 123 ? 11.872 -4.882 13.686 1.00 76.75 123 TYR A C 1
ATOM 960 O O . TYR A 1 123 ? 12.708 -5.154 12.825 1.00 76.75 123 TYR A O 1
ATOM 968 N N . PRO A 1 124 ? 11.910 -5.438 14.915 1.00 81.00 124 PRO A N 1
ATOM 969 C CA . PRO A 1 124 ? 12.996 -6.325 15.353 1.00 81.00 124 PRO A CA 1
ATOM 970 C C . PRO A 1 124 ? 13.192 -7.576 14.490 1.00 81.00 124 PRO A C 1
ATOM 972 O O . PRO A 1 124 ? 14.277 -8.147 14.466 1.00 81.00 124 PRO A O 1
ATOM 975 N N . TRP A 1 125 ? 12.136 -8.015 13.807 1.00 78.44 125 TRP A N 1
ATOM 976 C CA . TRP A 1 125 ? 12.147 -9.174 12.918 1.00 78.44 125 TRP A CA 1
ATOM 977 C C . TRP A 1 125 ? 12.573 -8.836 11.481 1.00 78.44 125 TRP A C 1
ATOM 979 O O . TRP A 1 125 ? 12.847 -9.747 10.708 1.00 78.44 125 TRP A O 1
ATOM 989 N N . ASN A 1 126 ? 12.673 -7.555 11.103 1.00 81.50 126 ASN A N 1
ATOM 990 C CA . ASN A 1 126 ? 13.073 -7.180 9.750 1.00 81.50 126 ASN A CA 1
ATOM 991 C C . ASN A 1 126 ? 14.584 -7.382 9.551 1.00 81.50 126 ASN A C 1
ATOM 993 O O . ASN A 1 126 ? 15.391 -6.536 9.938 1.00 81.50 126 ASN A O 1
ATOM 997 N N . THR A 1 127 ? 14.956 -8.484 8.901 1.00 85.31 127 THR A N 1
ATOM 998 C CA . THR A 1 127 ? 16.351 -8.812 8.556 1.00 85.31 127 THR A CA 1
ATOM 999 C C . THR A 1 127 ? 16.730 -8.456 7.114 1.00 85.31 127 THR A C 1
ATOM 1001 O O . THR A 1 127 ? 17.866 -8.687 6.700 1.00 85.31 127 THR A O 1
ATOM 1004 N N . HIS A 1 128 ? 15.807 -7.862 6.350 1.00 85.31 128 HIS A N 1
ATOM 1005 C CA . HIS A 1 128 ? 15.989 -7.587 4.921 1.00 85.31 128 HIS A CA 1
ATOM 1006 C C . HIS A 1 128 ? 16.616 -6.220 4.631 1.00 85.31 128 HIS A C 1
ATOM 1008 O O . HIS A 1 128 ? 16.978 -5.963 3.483 1.00 85.31 128 HIS A O 1
ATOM 1014 N N . ASP A 1 129 ? 16.745 -5.340 5.632 1.00 81.44 129 ASP A N 1
ATOM 1015 C CA . ASP A 1 129 ? 17.324 -4.006 5.435 1.00 81.44 129 ASP A CA 1
ATOM 1016 C C . ASP A 1 129 ? 18.809 -4.126 5.036 1.00 81.44 129 ASP A C 1
ATOM 1018 O O . ASP A 1 129 ? 19.628 -4.622 5.820 1.00 81.44 129 ASP A O 1
ATOM 1022 N N . PRO A 1 130 ? 19.196 -3.738 3.806 1.00 82.88 130 PRO A N 1
ATOM 1023 C CA . PRO A 1 130 ? 20.558 -3.943 3.352 1.00 82.88 130 PRO A CA 1
ATOM 1024 C C . PRO A 1 130 ? 21.499 -2.884 3.928 1.00 82.88 130 PRO A C 1
ATOM 1026 O O . PRO A 1 130 ? 21.185 -1.693 3.982 1.00 82.88 130 PRO A O 1
ATOM 1029 N N . ASP A 1 131 ? 22.746 -3.274 4.203 1.00 80.44 131 ASP A N 1
ATOM 1030 C CA . ASP A 1 131 ? 23.814 -2.289 4.371 1.00 80.44 131 ASP A CA 1
ATOM 1031 C C . ASP A 1 131 ? 24.116 -1.629 3.019 1.00 80.44 131 ASP A C 1
ATOM 1033 O O . ASP A 1 131 ? 24.909 -2.130 2.219 1.00 80.44 131 ASP A O 1
ATOM 1037 N N . ARG A 1 132 ? 23.508 -0.469 2.772 1.00 77.00 132 ARG A N 1
ATOM 1038 C CA . ARG A 1 132 ? 23.691 0.317 1.542 1.00 77.00 132 ARG A CA 1
ATOM 1039 C C . ARG A 1 132 ? 25.114 0.848 1.361 1.00 77.00 132 ARG A C 1
ATOM 1041 O O . ARG A 1 132 ? 25.450 1.313 0.275 1.00 77.00 132 ARG A O 1
ATOM 1048 N N . PHE A 1 133 ? 25.948 0.820 2.401 1.00 74.31 133 PHE A N 1
ATOM 1049 C CA . PHE A 1 133 ? 27.348 1.241 2.341 1.00 74.31 133 PHE A CA 1
ATOM 1050 C C . PHE A 1 133 ? 28.318 0.074 2.133 1.00 74.31 133 PHE A C 1
ATOM 1052 O O . PHE A 1 133 ? 29.513 0.327 1.911 1.00 74.31 133 PHE A O 1
ATOM 1059 N N . SER A 1 134 ? 27.816 -1.165 2.160 1.00 80.44 134 SER A N 1
ATOM 1060 C CA . SER A 1 134 ? 28.588 -2.382 1.919 1.00 80.44 134 SER A CA 1
ATOM 1061 C C . SER A 1 134 ? 29.169 -2.424 0.505 1.00 80.44 134 SER A C 1
ATOM 1063 O O . SER A 1 134 ? 28.615 -1.891 -0.461 1.00 80.44 134 SER A O 1
ATOM 1065 N N . ALA A 1 135 ? 30.306 -3.108 0.362 1.00 73.88 135 ALA A N 1
ATOM 1066 C CA . ALA A 1 135 ? 30.959 -3.289 -0.934 1.00 73.88 135 ALA A CA 1
ATOM 1067 C C . ALA A 1 135 ? 30.156 -4.181 -1.902 1.00 73.88 135 ALA A C 1
ATOM 1069 O O . ALA A 1 135 ? 30.368 -4.107 -3.111 1.00 73.88 135 ALA A O 1
ATOM 1070 N N . THR A 1 136 ? 29.245 -5.003 -1.375 1.00 71.94 136 THR A N 1
ATOM 1071 C CA . THR A 1 136 ? 28.397 -5.940 -2.123 1.00 71.94 136 THR A CA 1
ATOM 1072 C C . THR A 1 136 ? 27.128 -5.289 -2.680 1.00 71.94 136 THR A C 1
ATOM 1074 O O . THR A 1 136 ? 26.482 -5.880 -3.543 1.00 71.94 136 THR A O 1
ATOM 1077 N N . THR A 1 137 ? 26.782 -4.068 -2.248 1.00 72.44 137 THR A N 1
ATOM 1078 C CA . THR A 1 137 ? 25.643 -3.315 -2.795 1.00 72.44 137 THR A CA 1
ATOM 1079 C C . THR A 1 137 ? 25.856 -3.020 -4.290 1.00 72.44 137 THR A C 1
ATOM 1081 O O . THR A 1 137 ? 26.851 -2.373 -4.646 1.00 72.44 137 THR A O 1
ATOM 1084 N N . PRO A 1 138 ? 24.946 -3.453 -5.189 1.00 66.00 138 PRO A N 1
ATOM 1085 C CA . PRO A 1 138 ? 25.056 -3.227 -6.622 1.00 66.00 138 PRO A CA 1
ATOM 1086 C C . PRO A 1 138 ? 25.077 -1.737 -6.943 1.00 66.00 138 PRO A C 1
ATOM 1088 O O . PRO A 1 138 ? 24.093 -1.008 -6.841 1.00 66.00 138 PRO A O 1
ATOM 1091 N N . LYS A 1 139 ? 26.235 -1.283 -7.397 1.00 65.06 139 LYS A N 1
ATOM 1092 C CA . LYS A 1 139 ? 26.446 0.062 -7.908 1.00 65.06 139 LYS A CA 1
ATOM 1093 C C . LYS A 1 139 ? 25.923 0.119 -9.344 1.00 65.06 139 LYS A C 1
ATOM 1095 O O . LYS A 1 139 ? 26.644 -0.270 -10.262 1.00 65.06 139 LYS A O 1
ATOM 1100 N N . ARG A 1 140 ? 24.683 0.590 -9.563 1.00 60.62 140 ARG A N 1
ATOM 1101 C CA . ARG A 1 140 ? 24.159 0.853 -10.923 1.00 60.62 140 ARG A CA 1
ATOM 1102 C C . ARG A 1 140 ? 25.064 1.853 -11.633 1.00 60.62 140 ARG A C 1
ATOM 1104 O O . ARG A 1 140 ? 25.024 3.037 -11.330 1.00 60.62 140 ARG A O 1
ATOM 1111 N N . ARG A 1 141 ? 25.885 1.375 -12.567 1.00 54.25 141 ARG A N 1
ATOM 1112 C CA . ARG A 1 141 ? 26.772 2.210 -13.380 1.00 54.25 141 ARG A CA 1
ATOM 1113 C C . ARG A 1 141 ? 25.949 2.901 -14.461 1.00 54.25 141 ARG A C 1
ATOM 1115 O O . ARG A 1 141 ? 25.513 2.234 -15.395 1.00 54.25 141 ARG A O 1
ATOM 1122 N N . ALA A 1 142 ? 25.745 4.211 -14.347 1.00 57.84 142 ALA A N 1
ATOM 1123 C CA . ALA A 1 142 ? 25.388 5.001 -15.515 1.00 57.84 142 ALA A CA 1
ATOM 1124 C C . ALA A 1 142 ? 26.665 5.284 -16.332 1.00 57.84 142 ALA A C 1
ATOM 1126 O O . ALA A 1 142 ? 27.724 5.510 -15.737 1.00 57.84 142 ALA A O 1
ATOM 1127 N N . PRO A 1 143 ? 26.602 5.266 -17.677 1.00 57.09 143 PRO A N 1
ATOM 1128 C CA . PRO A 1 143 ? 27.786 5.378 -18.533 1.00 57.09 143 PRO A CA 1
ATOM 1129 C C . PRO A 1 143 ? 28.604 6.660 -18.299 1.00 57.09 143 PRO A C 1
ATOM 1131 O O . PRO A 1 143 ? 29.823 6.633 -18.431 1.00 57.09 143 PRO A O 1
ATOM 1134 N N . LYS A 1 144 ? 27.937 7.768 -17.936 1.00 54.88 144 LYS A N 1
ATOM 1135 C CA . LYS A 1 144 ? 28.536 9.099 -17.689 1.00 54.88 144 LYS A CA 1
ATOM 1136 C C . LYS A 1 144 ? 28.506 9.533 -16.212 1.00 54.88 144 LYS A C 1
ATOM 1138 O O . LYS A 1 144 ? 28.957 10.625 -15.867 1.00 54.88 144 LYS A O 1
ATOM 1143 N N . SER A 1 145 ? 27.971 8.682 -15.341 1.00 52.34 145 SER A N 1
ATOM 1144 C CA . SER A 1 145 ? 27.866 8.909 -13.899 1.00 52.34 145 SER A CA 1
ATOM 1145 C C . SER A 1 145 ? 27.959 7.566 -13.167 1.00 52.34 145 SER A C 1
ATOM 1147 O O . SER A 1 145 ? 26.950 6.977 -12.768 1.00 52.34 145 SER A O 1
ATOM 1149 N N . PRO A 1 146 ? 29.166 6.999 -12.988 1.00 53.31 146 PRO A N 1
ATOM 1150 C CA . PRO A 1 146 ? 29.312 5.894 -12.068 1.00 53.31 146 PRO A CA 1
ATOM 1151 C C . PRO A 1 146 ? 28.784 6.343 -10.696 1.00 53.31 146 PRO A C 1
ATOM 1153 O O . PRO A 1 146 ? 29.003 7.482 -10.279 1.00 53.31 146 PRO A O 1
ATOM 1156 N N . PRO A 1 147 ? 28.091 5.461 -9.970 1.00 52.91 147 PRO A N 1
ATOM 1157 C CA . PRO A 1 147 ? 27.586 5.740 -8.638 1.00 52.91 147 PRO A CA 1
ATOM 1158 C C . PRO A 1 147 ? 28.791 5.779 -7.696 1.00 52.91 147 PRO A C 1
ATOM 1160 O O . PRO A 1 147 ? 29.175 4.787 -7.070 1.00 52.91 147 PRO A O 1
ATOM 1163 N N . GLN A 1 148 ? 29.466 6.923 -7.646 1.00 52.91 148 GLN A N 1
ATOM 1164 C CA . GLN A 1 148 ? 30.561 7.147 -6.722 1.00 52.91 148 GLN A CA 1
ATOM 1165 C C . GLN A 1 148 ? 29.964 7.594 -5.389 1.00 52.91 148 GLN A C 1
ATOM 1167 O O . GLN A 1 148 ? 29.881 8.769 -5.052 1.00 52.91 148 GLN A O 1
ATOM 1172 N N . MET A 1 149 ? 29.490 6.599 -4.644 1.00 54.84 149 MET A N 1
ATOM 1173 C CA . MET A 1 149 ? 29.046 6.742 -3.265 1.00 54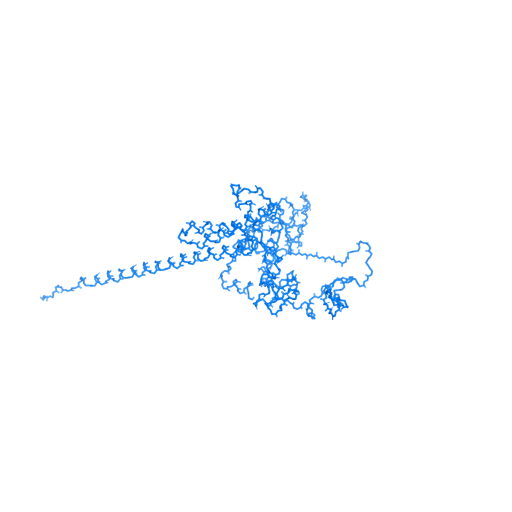.84 149 MET A CA 1
ATOM 1174 C C . MET A 1 149 ? 30.231 7.061 -2.362 1.00 54.84 149 MET A C 1
ATOM 1176 O O . MET A 1 149 ? 31.203 6.299 -2.367 1.00 54.84 149 MET A O 1
ATOM 1180 N N . ARG A 1 150 ? 30.049 8.101 -1.536 1.00 57.28 150 ARG A N 1
ATOM 1181 C CA . ARG A 1 150 ? 30.821 8.534 -0.353 1.00 57.28 150 ARG A CA 1
ATOM 1182 C C . ARG A 1 150 ? 31.428 9.921 -0.542 1.00 57.28 150 ARG A C 1
ATOM 1184 O O . ARG A 1 150 ? 32.585 10.068 -0.924 1.00 57.28 150 ARG A O 1
ATOM 1191 N N . ARG A 1 151 ? 30.664 10.942 -0.155 1.00 56.66 151 ARG A N 1
ATOM 1192 C CA . ARG A 1 151 ? 31.243 12.182 0.366 1.00 56.66 151 ARG A CA 1
ATOM 1193 C C . ARG A 1 151 ? 30.801 12.338 1.822 1.00 56.66 151 ARG A C 1
ATOM 1195 O O . ARG A 1 151 ? 29.600 12.251 2.075 1.00 56.66 151 ARG A O 1
ATOM 1202 N N . PRO A 1 152 ? 31.734 12.507 2.773 1.00 60.25 152 PRO A N 1
ATOM 1203 C CA . PRO A 1 152 ? 31.389 12.992 4.097 1.00 60.25 152 PRO A CA 1
ATOM 1204 C C . PRO A 1 152 ? 30.887 14.426 3.931 1.00 60.25 152 PRO A C 1
ATOM 1206 O O . PRO A 1 152 ? 31.653 15.324 3.587 1.00 60.25 152 PRO A O 1
ATOM 1209 N N . THR A 1 153 ? 29.592 14.634 4.113 1.00 60.56 153 THR A N 1
ATOM 1210 C CA . THR A 1 153 ? 28.995 15.969 4.195 1.00 60.56 153 THR A CA 1
ATOM 1211 C C . THR A 1 153 ? 28.899 16.368 5.661 1.00 60.56 153 THR A C 1
ATOM 1213 O O . THR A 1 153 ? 28.515 15.522 6.471 1.00 60.56 153 THR A O 1
ATOM 1216 N N . PRO A 1 154 ? 29.247 17.609 6.039 1.00 61.41 154 PRO A N 1
ATOM 1217 C CA . PRO A 1 154 ? 29.056 18.070 7.407 1.00 61.41 154 PRO A CA 1
ATOM 1218 C C . PRO A 1 154 ? 27.581 17.929 7.782 1.00 61.41 154 PRO A C 1
ATOM 1220 O O . PRO A 1 154 ? 26.697 18.314 7.015 1.00 61.41 154 PRO A O 1
ATOM 1223 N N . LEU A 1 155 ? 27.316 17.337 8.944 1.00 63.16 155 LEU A N 1
ATOM 1224 C CA . LEU A 1 155 ? 25.972 17.309 9.490 1.00 63.16 155 LEU A CA 1
ATOM 1225 C C . LEU A 1 155 ? 25.600 18.754 9.826 1.00 63.16 155 LEU A C 1
ATOM 1227 O O . LEU A 1 155 ? 26.318 19.420 10.574 1.00 63.16 155 LEU A O 1
ATOM 1231 N N . LEU A 1 156 ? 24.501 19.244 9.254 1.00 56.88 156 LEU A N 1
ATOM 1232 C CA . LEU A 1 156 ? 23.954 20.564 9.561 1.00 56.88 156 LEU A CA 1
ATOM 1233 C C . LEU A 1 156 ? 23.296 20.521 10.950 1.00 56.88 156 LEU A C 1
ATOM 1235 O O . LEU A 1 156 ? 22.077 20.550 11.077 1.00 56.88 156 LEU A O 1
ATOM 1239 N N . THR A 1 157 ? 24.104 20.380 11.999 1.00 57.03 157 THR A N 1
ATOM 1240 C CA . THR A 1 157 ? 23.678 20.621 13.379 1.00 57.03 157 THR A CA 1
ATOM 1241 C C . THR A 1 157 ? 23.822 22.100 13.711 1.00 57.03 157 THR A C 1
ATOM 1243 O O . THR A 1 157 ? 24.624 22.810 13.111 1.00 57.03 157 THR A O 1
ATOM 1246 N N . SER A 1 158 ? 23.086 22.574 14.716 1.00 50.47 158 SER A N 1
ATOM 1247 C CA . SER A 1 158 ? 23.150 23.949 15.242 1.00 50.47 158 SER A CA 1
ATOM 1248 C C . SER A 1 158 ? 24.513 24.354 15.839 1.00 50.47 158 SER A C 1
ATOM 1250 O O . SER A 1 158 ? 24.647 25.450 16.381 1.00 50.47 158 SER A O 1
ATOM 1252 N N . SER A 1 159 ? 25.535 23.501 15.745 1.00 56.16 159 SER A N 1
ATOM 1253 C CA . SER A 1 159 ? 26.903 23.765 16.182 1.00 56.16 159 SER A CA 1
ATOM 1254 C C . SER A 1 159 ? 27.777 24.242 15.017 1.00 56.16 159 SER A C 1
ATOM 1256 O O . SER A 1 159 ? 27.969 23.540 14.027 1.00 56.16 159 SER A O 1
ATOM 1258 N N . ASN A 1 160 ? 28.347 25.440 15.165 1.00 54.91 160 ASN A N 1
ATOM 1259 C CA . ASN A 1 160 ? 29.396 25.972 14.294 1.00 54.91 160 ASN A CA 1
ATOM 1260 C C . ASN A 1 160 ? 30.737 25.958 15.051 1.00 54.91 160 ASN A C 1
ATOM 1262 O O . ASN A 1 160 ? 30.824 26.614 16.092 1.00 54.91 160 ASN A O 1
ATOM 1266 N N . PRO A 1 161 ? 31.788 25.273 14.556 1.00 54.59 161 PRO A N 1
ATOM 1267 C CA . PRO A 1 161 ? 31.842 24.463 13.334 1.00 54.59 161 PRO A CA 1
ATOM 1268 C C . PRO A 1 161 ? 31.165 23.081 13.492 1.00 54.59 161 PRO A C 1
ATOM 1270 O O . PRO A 1 161 ? 31.125 22.545 14.604 1.00 54.59 161 PRO A O 1
ATOM 1273 N N . PRO A 1 162 ? 30.681 22.468 12.395 1.00 58.09 162 PRO A N 1
ATOM 1274 C CA . PRO A 1 162 ? 30.071 21.141 12.427 1.00 58.09 162 PRO A CA 1
ATOM 1275 C C . PRO A 1 162 ? 31.107 20.084 12.833 1.00 58.09 162 PRO A C 1
ATOM 1277 O O . PRO A 1 162 ? 32.093 19.854 12.136 1.00 58.09 162 PRO A O 1
ATOM 1280 N N . GLN A 1 163 ? 30.885 19.436 13.978 1.00 57.47 163 GLN A N 1
ATOM 1281 C CA . GLN A 1 163 ? 31.811 18.446 14.549 1.00 57.47 163 GLN A CA 1
ATOM 1282 C C . GLN A 1 163 ? 31.646 17.038 13.957 1.00 57.47 163 GLN A C 1
ATOM 1284 O O . GLN A 1 163 ? 32.478 16.166 14.198 1.00 57.47 163 GLN A O 1
ATOM 1289 N N . THR A 1 164 ? 30.580 16.791 13.189 1.00 62.59 164 THR A N 1
ATOM 1290 C CA . THR A 1 164 ? 30.249 15.462 12.659 1.00 62.59 164 THR A CA 1
ATOM 1291 C C . THR A 1 164 ? 30.001 15.509 11.155 1.00 62.59 164 THR A C 1
ATOM 1293 O O . THR A 1 164 ? 29.491 16.490 10.616 1.00 62.59 164 THR A O 1
ATOM 1296 N N . THR A 1 165 ? 30.389 14.439 10.458 1.00 64.81 165 THR A N 1
ATOM 1297 C CA . THR A 1 165 ? 30.104 14.248 9.030 1.00 64.81 165 THR A CA 1
ATOM 1298 C C . THR A 1 165 ? 29.181 13.048 8.850 1.00 64.81 165 THR A C 1
ATOM 1300 O O . THR A 1 165 ? 29.296 12.054 9.565 1.00 64.81 165 THR A O 1
ATOM 1303 N N . ILE A 1 166 ? 28.260 13.141 7.894 1.00 68.44 166 ILE A N 1
ATOM 1304 C CA . ILE A 1 166 ? 27.377 12.053 7.472 1.00 68.44 166 ILE A CA 1
ATOM 1305 C C . ILE A 1 166 ? 27.757 11.574 6.077 1.00 68.44 166 ILE A C 1
ATOM 1307 O O . ILE A 1 166 ? 28.163 12.360 5.221 1.00 68.44 166 ILE A O 1
ATOM 1311 N N . GLN A 1 167 ? 27.622 10.270 5.840 1.00 69.38 167 GLN A N 1
ATOM 1312 C CA . GLN A 1 167 ? 27.810 9.691 4.515 1.00 69.38 167 GLN A CA 1
ATOM 1313 C C . GLN A 1 167 ? 26.498 9.765 3.738 1.00 69.38 167 GLN A C 1
ATOM 1315 O O . GLN A 1 167 ? 25.491 9.200 4.159 1.00 69.38 167 GLN A O 1
ATOM 1320 N N . GLN A 1 168 ? 26.523 10.437 2.589 1.00 68.81 168 GLN A N 1
ATOM 1321 C CA . GLN A 1 168 ? 25.382 10.507 1.681 1.00 68.81 168 GLN A CA 1
ATOM 1322 C C . GLN A 1 168 ? 25.625 9.674 0.418 1.00 68.81 168 GLN A C 1
ATOM 1324 O O . GLN A 1 168 ? 26.740 9.612 -0.118 1.00 68.81 168 GLN A O 1
ATOM 1329 N N . LEU A 1 169 ? 24.561 9.016 -0.044 1.00 73.38 169 LEU A N 1
ATOM 1330 C CA . LEU A 1 169 ? 24.510 8.325 -1.329 1.00 73.38 169 LEU A CA 1
ATOM 1331 C C . LEU A 1 169 ? 23.992 9.309 -2.377 1.00 73.38 169 LEU A C 1
ATOM 1333 O O . LEU A 1 169 ? 23.015 10.013 -2.136 1.00 73.38 169 LEU A O 1
ATOM 1337 N N . GLY A 1 170 ? 24.641 9.356 -3.534 1.00 73.25 170 GLY A N 1
ATOM 1338 C CA . GLY A 1 170 ? 24.268 10.257 -4.616 1.00 73.25 170 GLY A CA 1
ATOM 1339 C C . GLY A 1 170 ? 24.882 9.828 -5.942 1.00 73.25 170 GLY A C 1
ATOM 1340 O O . GLY A 1 170 ? 25.799 9.002 -5.979 1.00 73.25 170 GLY A O 1
ATOM 1341 N N . LEU A 1 171 ? 24.355 10.392 -7.027 1.00 75.44 171 LEU A N 1
ATOM 1342 C CA . LEU A 1 171 ? 24.927 10.276 -8.363 1.00 75.44 171 LEU A CA 1
ATOM 1343 C C . LEU A 1 171 ? 25.797 11.504 -8.627 1.00 75.44 171 LEU A C 1
ATOM 1345 O O . LEU A 1 171 ? 25.359 12.633 -8.422 1.00 75.44 171 LEU A O 1
ATOM 1349 N N . PHE A 1 172 ? 27.020 11.275 -9.096 1.00 76.12 172 PHE A N 1
ATOM 1350 C CA . PHE A 1 172 ? 27.963 12.335 -9.440 1.00 76.12 172 PHE A CA 1
ATOM 1351 C C . PHE A 1 172 ? 28.363 12.186 -10.905 1.00 76.12 172 PHE A C 1
ATOM 1353 O O . PHE A 1 172 ? 28.613 11.075 -11.377 1.00 76.12 172 PHE A O 1
ATOM 1360 N N . ALA A 1 173 ? 28.410 13.305 -11.625 1.00 79.94 173 ALA A N 1
ATOM 1361 C CA . ALA A 1 173 ? 28.927 13.331 -12.984 1.00 79.94 173 ALA A CA 1
ATOM 1362 C C . ALA A 1 173 ? 30.437 13.054 -12.962 1.00 79.94 173 ALA A C 1
ATOM 1364 O O . ALA A 1 173 ? 31.161 13.629 -12.148 1.00 79.94 173 ALA A O 1
ATOM 1365 N N . THR A 1 174 ? 30.917 12.180 -13.847 1.00 78.94 174 THR A N 1
ATOM 1366 C CA . THR A 1 174 ? 32.365 11.954 -14.039 1.00 78.94 174 THR A CA 1
ATOM 1367 C C . THR A 1 174 ? 32.934 12.652 -15.260 1.00 78.94 174 THR A C 1
ATOM 1369 O O . THR A 1 174 ? 34.132 12.571 -15.509 1.00 78.94 174 THR A O 1
ATOM 1372 N N . ALA A 1 175 ? 32.075 13.298 -16.033 1.00 83.00 175 ALA A N 1
ATOM 1373 C CA . ALA A 1 175 ? 32.425 14.081 -17.200 1.00 83.00 175 ALA A CA 1
ATOM 1374 C C . ALA A 1 175 ? 31.412 15.218 -17.346 1.00 83.00 175 ALA A C 1
ATOM 1376 O O . ALA A 1 175 ? 30.330 15.164 -16.753 1.00 83.00 175 ALA A O 1
ATOM 1377 N N . ASP A 1 176 ? 31.756 16.215 -18.152 1.00 88.50 176 ASP A N 1
ATOM 1378 C CA . ASP A 1 176 ? 30.842 17.299 -18.493 1.00 88.50 176 ASP A CA 1
ATOM 1379 C C . ASP A 1 176 ? 29.610 16.750 -19.229 1.00 88.50 176 ASP A C 1
ATOM 1381 O O . ASP A 1 176 ? 29.715 15.884 -20.103 1.00 88.50 176 ASP A O 1
ATOM 1385 N N . ILE A 1 177 ? 28.429 17.243 -18.854 1.00 87.56 177 ILE A N 1
ATOM 1386 C CA . ILE A 1 177 ? 27.139 16.838 -19.423 1.00 87.56 177 ILE A CA 1
ATOM 1387 C C . ILE A 1 177 ? 26.589 18.043 -20.197 1.00 87.56 177 ILE A C 1
ATOM 1389 O O . ILE A 1 177 ? 26.157 19.011 -19.564 1.00 87.56 177 ILE A O 1
ATOM 1393 N N . PRO A 1 178 ? 26.622 18.039 -21.541 1.00 92.06 178 PRO A N 1
ATOM 1394 C CA . PRO A 1 178 ? 26.063 19.129 -22.327 1.00 92.06 178 PRO A CA 1
ATOM 1395 C C . PRO A 1 178 ? 24.527 19.180 -22.202 1.00 92.06 178 PRO A C 1
ATOM 1397 O O . PRO A 1 178 ? 23.887 18.178 -21.866 1.00 92.06 178 PRO A O 1
ATOM 1400 N N . PRO A 1 179 ? 23.900 20.336 -22.483 1.00 93.69 179 PRO A N 1
ATOM 1401 C CA . PRO A 1 179 ? 22.446 20.454 -22.467 1.00 93.69 179 PRO A CA 1
ATOM 1402 C C . PRO A 1 179 ? 21.777 19.441 -23.407 1.00 93.69 179 PRO A C 1
ATOM 1404 O O . PRO A 1 179 ? 22.137 19.344 -24.577 1.00 93.69 179 PRO A 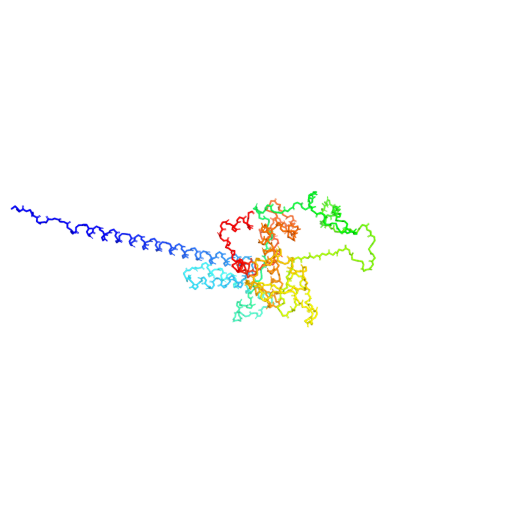O 1
ATOM 1407 N N . GLY A 1 180 ? 20.783 18.712 -22.897 1.00 89.75 180 GLY A N 1
ATOM 1408 C CA . GLY A 1 180 ? 20.020 17.718 -23.662 1.00 89.75 180 GLY A CA 1
ATOM 1409 C C . GLY A 1 180 ? 20.587 16.294 -23.641 1.00 89.75 180 GLY A C 1
ATOM 1410 O O . GLY A 1 180 ? 19.924 15.384 -24.138 1.00 89.75 180 GLY A O 1
ATOM 1411 N N . ASP A 1 181 ? 21.756 16.064 -23.036 1.00 90.06 181 ASP A N 1
ATOM 1412 C CA . ASP A 1 181 ? 22.325 14.719 -22.937 1.00 90.06 181 ASP A CA 1
ATOM 1413 C C . ASP A 1 181 ? 21.547 13.818 -21.967 1.00 90.06 181 ASP A C 1
ATOM 1415 O O . ASP A 1 181 ? 21.274 14.165 -20.816 1.00 90.06 181 ASP A O 1
ATOM 1419 N N . VAL A 1 182 ? 21.259 12.593 -22.413 1.00 87.25 182 VAL A N 1
ATOM 1420 C CA . VAL A 1 182 ? 20.652 11.557 -21.571 1.00 87.25 182 VAL A CA 1
ATOM 1421 C C . VAL A 1 182 ? 21.719 10.941 -20.663 1.00 87.25 182 VAL A C 1
ATOM 1423 O O . VAL A 1 182 ? 22.641 10.268 -21.125 1.00 87.25 182 VAL A O 1
ATOM 1426 N N . VAL A 1 183 ? 21.582 11.158 -19.353 1.00 83.38 183 VAL A N 1
ATOM 1427 C CA . VAL A 1 183 ? 22.530 10.675 -18.328 1.00 83.38 183 VAL A CA 1
ATOM 1428 C C . VAL A 1 183 ? 22.196 9.256 -17.856 1.00 83.38 183 VAL A C 1
ATOM 1430 O O . VAL A 1 183 ? 23.095 8.454 -17.597 1.00 83.38 183 VAL A O 1
ATOM 1433 N N . LEU A 1 184 ? 20.905 8.938 -17.748 1.00 81.25 184 LEU A N 1
ATOM 1434 C CA . LEU A 1 184 ? 20.397 7.649 -17.288 1.00 81.25 184 LEU A CA 1
ATOM 1435 C C . LEU A 1 184 ? 19.073 7.339 -17.991 1.00 81.25 184 LEU A C 1
ATOM 1437 O O . LEU A 1 184 ? 18.211 8.204 -18.121 1.00 81.25 184 LEU A O 1
ATOM 1441 N N . THR A 1 185 ? 18.896 6.084 -18.390 1.00 80.44 185 THR A N 1
ATOM 1442 C CA . THR A 1 185 ? 17.603 5.547 -18.818 1.00 80.44 185 THR A CA 1
ATOM 1443 C C . THR A 1 185 ? 17.274 4.351 -17.942 1.00 80.44 185 THR A C 1
ATOM 1445 O O . THR A 1 185 ? 18.104 3.463 -17.739 1.00 80.44 185 THR A O 1
ATOM 1448 N N . GLU A 1 186 ? 16.067 4.340 -17.394 1.00 77.69 186 GLU A N 1
ATOM 1449 C CA . GLU A 1 186 ? 15.576 3.275 -16.533 1.00 77.69 186 GLU A CA 1
ATOM 1450 C C . GLU A 1 186 ? 14.181 2.857 -16.970 1.00 77.69 186 GLU A C 1
ATOM 1452 O O . GLU A 1 186 ? 13.369 3.675 -17.394 1.00 77.69 186 GLU A O 1
ATOM 1457 N N . SER A 1 187 ? 13.920 1.560 -16.884 1.00 76.56 187 SER A N 1
ATOM 1458 C CA . SER A 1 187 ? 12.583 0.998 -16.997 1.00 76.56 187 SER A CA 1
ATOM 1459 C C . SER A 1 187 ? 12.253 0.378 -15.649 1.00 76.56 187 SER A C 1
ATOM 1461 O O . SER A 1 187 ? 13.021 -0.452 -15.165 1.00 76.56 187 SER A O 1
ATOM 1463 N N . SER A 1 188 ? 11.150 0.812 -15.047 1.00 82.56 188 SER A N 1
ATOM 1464 C CA . SER A 1 188 ? 10.643 0.272 -13.788 1.00 82.56 188 SER A CA 1
ATOM 1465 C C . SER A 1 188 ? 9.346 -0.475 -14.061 1.00 82.56 188 SER A C 1
ATOM 1467 O O . SER A 1 188 ? 8.469 0.058 -14.739 1.00 82.56 188 SER A O 1
ATOM 1469 N N . LEU A 1 189 ? 9.232 -1.692 -13.531 1.00 87.50 189 LEU A N 1
ATOM 1470 C CA . LEU A 1 189 ? 7.973 -2.442 -13.495 1.00 87.50 189 LEU A CA 1
ATOM 1471 C C . LEU A 1 189 ? 7.165 -2.134 -12.231 1.00 87.50 189 LEU A C 1
ATOM 1473 O O . LEU A 1 189 ? 5.968 -2.401 -12.188 1.00 87.50 189 LEU A O 1
ATOM 1477 N N . LEU A 1 190 ? 7.793 -1.517 -11.225 1.00 91.19 190 LEU A N 1
ATOM 1478 C CA . LEU A 1 190 ? 7.105 -0.939 -10.079 1.00 91.19 190 LEU A CA 1
ATOM 1479 C C . LEU A 1 190 ? 6.530 0.423 -10.486 1.00 91.19 190 LEU A C 1
ATOM 1481 O O . LEU A 1 190 ? 7.068 1.480 -10.154 1.00 91.19 190 LEU A O 1
ATOM 1485 N N . THR A 1 191 ? 5.470 0.376 -11.287 1.00 88.56 191 THR A N 1
ATOM 1486 C CA . THR A 1 191 ? 4.702 1.540 -11.727 1.00 88.56 191 THR A CA 1
ATOM 1487 C C . THR A 1 191 ? 3.216 1.292 -11.504 1.00 88.56 191 THR A C 1
ATOM 1489 O O . THR A 1 191 ? 2.733 0.156 -11.545 1.00 88.56 191 THR A O 1
ATOM 1492 N N . ALA A 1 192 ? 2.495 2.375 -11.233 1.00 87.56 192 ALA A N 1
ATOM 1493 C CA . ALA A 1 192 ? 1.058 2.372 -11.037 1.00 87.56 192 ALA A CA 1
ATOM 1494 C C . ALA A 1 192 ? 0.456 3.645 -11.633 1.00 87.56 192 ALA A C 1
ATOM 1496 O O . ALA A 1 192 ? 1.132 4.667 -11.763 1.00 87.56 192 ALA A O 1
ATOM 1497 N N . ASN A 1 193 ? -0.820 3.568 -11.987 1.00 84.62 193 ASN A N 1
ATOM 1498 C CA . ASN A 1 193 ? -1.650 4.704 -12.352 1.00 84.62 193 ASN A CA 1
ATOM 1499 C C . ASN A 1 193 ? -3.041 4.476 -11.749 1.00 84.62 193 ASN A C 1
ATOM 1501 O O . ASN A 1 193 ? -3.509 3.343 -11.684 1.00 84.62 193 ASN A O 1
ATOM 1505 N N . ASN A 1 194 ? -3.679 5.546 -11.288 1.00 80.06 194 ASN A N 1
ATOM 1506 C CA . ASN A 1 194 ? -5.026 5.504 -10.718 1.00 80.06 194 ASN A CA 1
ATOM 1507 C C . ASN A 1 194 ? -6.096 6.026 -11.697 1.00 80.06 194 ASN A C 1
ATOM 1509 O O . ASN A 1 194 ? -7.274 6.075 -11.347 1.00 80.06 194 ASN A O 1
ATOM 1513 N N . CYS A 1 195 ? -5.698 6.407 -12.917 1.00 76.56 195 CYS A N 1
ATOM 1514 C CA . CYS A 1 195 ? -6.596 6.870 -13.969 1.00 76.56 195 CYS A CA 1
ATOM 1515 C C . CYS A 1 195 ? -7.176 5.674 -14.726 1.00 76.56 195 CYS A C 1
ATOM 1517 O O . CYS A 1 195 ? -6.493 5.065 -15.544 1.00 76.56 195 CYS A O 1
ATOM 1519 N N . HIS A 1 196 ? -8.446 5.361 -14.501 1.00 69.06 196 HIS A N 1
ATOM 1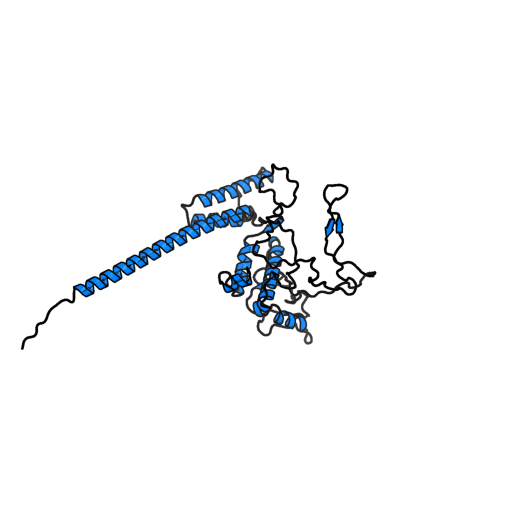520 C CA . HIS A 1 196 ? -9.085 4.215 -15.146 1.00 69.06 196 HIS A CA 1
ATOM 1521 C C . HIS A 1 196 ? -9.385 4.435 -16.634 1.00 69.06 196 HIS A C 1
ATOM 1523 O O . HIS A 1 196 ? -9.334 3.497 -17.422 1.00 69.06 196 HIS A O 1
ATOM 1529 N N . LEU A 1 197 ? -9.686 5.678 -17.024 1.00 67.38 197 LEU A N 1
ATOM 1530 C CA . LEU A 1 197 ? -10.201 6.017 -18.358 1.00 67.38 197 LEU A CA 1
ATOM 1531 C C . LEU A 1 197 ? -9.120 6.377 -19.387 1.00 67.38 197 LEU A C 1
ATOM 1533 O O . LEU A 1 197 ? -9.451 6.696 -20.529 1.00 67.38 197 LEU A O 1
ATOM 1537 N N . HIS A 1 198 ? -7.841 6.364 -19.004 1.00 76.94 198 HIS A N 1
ATOM 1538 C CA . HIS A 1 198 ? -6.754 6.739 -19.909 1.00 76.94 198 HIS A CA 1
ATOM 1539 C C . HIS A 1 198 ? -6.111 5.480 -20.513 1.00 76.94 198 HIS A C 1
ATOM 1541 O O . HIS A 1 198 ? -5.772 4.566 -19.758 1.00 76.94 198 HIS A O 1
ATOM 1547 N N . PRO A 1 199 ? -5.938 5.382 -21.848 1.00 84.81 199 PRO A N 1
ATOM 1548 C CA . PRO A 1 199 ? -5.418 4.183 -22.504 1.00 84.81 199 PRO A CA 1
ATOM 1549 C C . PRO A 1 199 ? -3.907 4.055 -22.276 1.00 84.81 199 PRO A C 1
ATOM 1551 O O . PRO A 1 199 ? -3.099 4.396 -23.138 1.00 84.81 199 PRO A O 1
ATOM 1554 N N . LEU A 1 200 ? -3.526 3.566 -21.098 1.00 89.88 200 LEU A N 1
ATOM 1555 C CA . LEU A 1 200 ? -2.141 3.391 -20.675 1.00 89.88 200 LEU A CA 1
ATOM 1556 C C . LEU A 1 200 ? -1.700 1.931 -20.745 1.00 89.88 200 LEU A C 1
ATOM 1558 O O . LEU A 1 200 ? -2.460 1.004 -20.482 1.00 89.88 200 LEU A O 1
ATOM 1562 N N . CYS A 1 201 ? -0.424 1.732 -21.061 1.00 90.56 201 CYS A N 1
ATOM 1563 C CA . CYS A 1 201 ? 0.243 0.445 -20.930 1.00 90.56 201 CYS A CA 1
ATOM 1564 C C . CYS A 1 201 ? 0.316 0.030 -19.457 1.00 90.56 201 CYS A C 1
ATOM 1566 O O . CYS A 1 201 ? 0.900 0.759 -18.655 1.00 90.56 201 CYS A O 1
ATOM 1568 N N . ASP A 1 202 ? -0.159 -1.171 -19.121 1.00 90.00 202 ASP A N 1
ATOM 1569 C CA . ASP A 1 202 ? -0.124 -1.682 -17.740 1.00 90.00 202 ASP A CA 1
ATOM 1570 C C . ASP A 1 202 ? 1.307 -1.796 -17.171 1.00 90.00 202 ASP A C 1
ATOM 1572 O O . ASP A 1 202 ? 1.531 -1.571 -15.985 1.00 90.00 202 ASP A O 1
ATOM 1576 N N . ALA A 1 203 ? 2.303 -2.077 -18.020 1.00 91.31 203 ALA A N 1
ATOM 1577 C CA . ALA A 1 203 ? 3.679 -2.304 -17.571 1.00 91.31 203 ALA A CA 1
ATOM 1578 C C . ALA A 1 203 ? 4.510 -1.025 -17.370 1.00 91.31 203 ALA A C 1
ATOM 1580 O O . ALA A 1 203 ? 5.457 -1.031 -16.586 1.00 91.31 203 ALA A O 1
ATOM 1581 N N . CYS A 1 204 ? 4.242 0.043 -18.131 1.00 89.56 204 CYS A N 1
ATOM 1582 C CA . CYS A 1 204 ? 5.093 1.242 -18.119 1.00 89.56 204 CYS A CA 1
ATOM 1583 C C . CYS A 1 204 ? 4.343 2.573 -18.055 1.00 89.56 204 CYS A C 1
ATOM 1585 O O . CYS A 1 204 ? 4.986 3.620 -18.121 1.00 89.56 204 CYS A O 1
ATOM 1587 N N . SER A 1 205 ? 3.010 2.546 -17.975 1.00 89.69 205 SER A N 1
ATOM 1588 C CA . SER A 1 205 ? 2.138 3.725 -17.909 1.00 89.69 205 SER A CA 1
ATOM 1589 C C . SER A 1 205 ? 2.341 4.751 -19.035 1.00 89.69 205 SER A C 1
ATOM 1591 O O . SER A 1 205 ? 1.993 5.915 -18.875 1.00 89.69 205 SER A O 1
ATOM 1593 N N . ARG A 1 206 ? 2.907 4.348 -20.183 1.00 88.69 206 ARG A N 1
ATOM 1594 C CA . ARG A 1 206 ? 2.923 5.165 -21.409 1.00 88.69 206 ARG A CA 1
ATOM 1595 C C . ARG A 1 206 ? 1.620 5.002 -22.176 1.00 88.69 206 ARG A C 1
ATOM 1597 O O . ARG A 1 206 ? 1.024 3.926 -22.119 1.00 88.69 206 ARG A O 1
ATOM 1604 N N . ASP A 1 207 ? 1.250 6.027 -22.936 1.00 90.00 207 ASP A N 1
ATOM 1605 C CA . ASP A 1 207 ? 0.103 5.974 -23.840 1.00 90.00 207 ASP A CA 1
ATOM 1606 C C . ASP A 1 207 ? 0.200 4.761 -24.769 1.00 90.00 207 ASP A C 1
ATOM 1608 O O . ASP A 1 207 ? 1.259 4.442 -25.330 1.00 90.00 207 ASP A O 1
ATOM 1612 N N . LEU A 1 208 ? -0.918 4.057 -24.904 1.00 89.25 208 LEU A N 1
ATOM 1613 C CA . LEU A 1 208 ? -1.045 2.972 -25.856 1.00 89.25 208 LEU A CA 1
ATOM 1614 C C . LEU A 1 208 ? -1.014 3.533 -27.280 1.00 89.25 208 LEU A C 1
ATOM 1616 O O . LEU A 1 208 ? -1.530 4.624 -27.537 1.00 89.25 208 LEU A O 1
ATOM 1620 N N . PRO A 1 209 ? -0.429 2.786 -28.231 1.00 86.12 209 PRO A N 1
ATOM 1621 C CA . PRO A 1 209 ? -0.471 3.190 -29.623 1.00 86.12 209 PRO A CA 1
ATOM 1622 C C . PRO A 1 209 ? -1.929 3.279 -30.106 1.00 86.12 209 PRO A C 1
ATOM 1624 O O . PRO A 1 209 ? -2.760 2.458 -29.697 1.00 86.12 209 PRO A O 1
ATOM 1627 N N . PRO A 1 210 ? -2.253 4.238 -30.993 1.00 82.31 210 PRO A N 1
ATOM 1628 C CA . PRO A 1 210 ? -3.586 4.341 -31.567 1.00 82.31 210 PRO A CA 1
ATOM 1629 C C . PRO A 1 210 ? -3.935 3.057 -32.322 1.00 82.31 210 PRO A C 1
ATOM 1631 O O . PRO A 1 210 ? -3.071 2.440 -32.948 1.00 82.31 210 PRO A O 1
ATOM 1634 N N . LEU A 1 211 ? -5.211 2.676 -32.281 1.00 81.19 211 LEU A N 1
ATOM 1635 C CA . LEU A 1 211 ? -5.723 1.511 -32.996 1.00 81.19 211 LEU A CA 1
ATOM 1636 C C . LEU A 1 211 ? -5.707 1.795 -34.502 1.00 81.19 211 LEU A C 1
ATOM 1638 O O . LEU A 1 211 ? -6.615 2.431 -35.035 1.00 81.19 211 LEU A O 1
ATOM 1642 N N . THR A 1 212 ? -4.670 1.330 -35.194 1.00 78.12 212 THR A N 1
ATOM 1643 C CA . THR A 1 212 ? -4.582 1.372 -36.658 1.00 78.12 212 THR A CA 1
ATOM 1644 C C . THR A 1 212 ? -4.461 -0.050 -37.205 1.00 78.12 212 THR A C 1
ATOM 1646 O O . THR A 1 212 ? -4.014 -0.931 -36.478 1.00 78.12 212 THR A O 1
ATOM 1649 N N . PRO A 1 213 ? -4.794 -0.315 -38.484 1.00 70.69 213 PRO A N 1
ATOM 1650 C CA . PRO A 1 213 ? -4.678 -1.658 -39.071 1.00 70.69 213 PRO A CA 1
ATOM 1651 C C . PRO A 1 213 ? -3.265 -2.270 -39.017 1.00 70.69 213 PRO A C 1
ATOM 1653 O O . PRO A 1 213 ? -3.101 -3.464 -39.244 1.00 70.69 213 PRO A O 1
ATOM 1656 N N . SER A 1 214 ? -2.239 -1.449 -38.776 1.00 68.69 214 SER A N 1
ATOM 1657 C CA . SER A 1 214 ? -0.827 -1.838 -38.713 1.00 68.69 214 SER A CA 1
ATOM 1658 C C . SER A 1 214 ? -0.229 -1.771 -37.305 1.00 68.69 214 SER A C 1
ATOM 1660 O O . SER A 1 214 ? 0.917 -2.178 -37.118 1.00 68.69 214 SER A O 1
ATOM 1662 N N . SER A 1 215 ? -0.965 -1.256 -36.317 1.00 67.81 215 SER A N 1
ATOM 1663 C CA . SER A 1 215 ? -0.487 -1.079 -34.949 1.00 67.81 215 SER A CA 1
ATOM 1664 C C . SER A 1 215 ? -1.623 -1.322 -33.967 1.00 67.81 215 SER A C 1
ATOM 1666 O O . SER A 1 215 ? -2.548 -0.519 -33.843 1.00 67.81 215 SER A O 1
ATOM 1668 N N . HIS A 1 216 ? -1.510 -2.414 -33.219 1.00 72.19 216 HIS A N 1
ATOM 1669 C CA . HIS A 1 216 ? -2.435 -2.753 -32.151 1.00 72.19 216 HIS A CA 1
ATOM 1670 C C . HIS A 1 216 ? -1.672 -2.906 -30.831 1.00 72.19 216 HIS A C 1
ATOM 1672 O O . HIS A 1 216 ? -0.550 -3.422 -30.831 1.00 72.19 216 HIS A O 1
ATOM 1678 N N . PRO A 1 217 ? -2.257 -2.469 -29.703 1.00 83.88 217 PRO A N 1
ATOM 1679 C CA . PRO A 1 217 ? -1.788 -2.846 -28.381 1.00 83.88 217 PRO A CA 1
ATOM 1680 C C . PRO A 1 217 ? -1.661 -4.365 -28.261 1.00 83.88 217 PRO A C 1
ATOM 1682 O O . PRO A 1 217 ? -2.453 -5.125 -28.819 1.00 83.88 217 PRO A O 1
ATOM 1685 N N . TYR A 1 218 ? -0.669 -4.803 -27.503 1.00 90.31 218 TYR A N 1
ATOM 1686 C CA . TYR A 1 218 ? -0.481 -6.208 -27.181 1.00 90.31 218 TYR A CA 1
ATOM 1687 C C . TYR A 1 218 ? -1.411 -6.551 -26.022 1.00 90.31 218 TYR A C 1
ATOM 1689 O O . TYR A 1 218 ? -1.246 -6.012 -24.933 1.00 90.31 218 TYR A O 1
ATOM 1697 N N . ALA A 1 219 ? -2.393 -7.417 -26.248 1.00 90.25 219 ALA A N 1
ATOM 1698 C CA . ALA A 1 219 ? -3.295 -7.877 -25.197 1.00 90.25 219 ALA A CA 1
ATOM 1699 C C . ALA A 1 219 ? -2.706 -9.080 -24.449 1.00 90.25 219 ALA A C 1
ATOM 1701 O O . ALA A 1 219 ? -1.928 -9.861 -25.007 1.00 90.25 219 ALA A O 1
ATOM 1702 N N . CYS A 1 220 ? -3.094 -9.248 -23.186 1.00 91.75 220 CYS A N 1
ATOM 1703 C CA . CYS A 1 220 ? -2.879 -10.509 -22.492 1.00 91.75 220 CYS A CA 1
ATOM 1704 C C . CYS A 1 220 ? -3.690 -11.631 -23.175 1.00 91.75 220 CYS A C 1
ATOM 1706 O O . CYS A 1 220 ? -4.862 -11.429 -23.486 1.00 91.75 220 CYS A O 1
ATOM 1708 N N . PRO A 1 221 ? -3.118 -12.829 -23.399 1.00 89.38 221 PRO A N 1
ATOM 1709 C CA . PRO A 1 221 ? -3.864 -13.946 -23.983 1.00 89.38 221 PRO A CA 1
ATOM 1710 C C . PRO A 1 221 ? -4.894 -14.559 -23.021 1.00 89.38 221 PRO A C 1
ATOM 1712 O O . PRO A 1 221 ? -5.805 -15.250 -23.468 1.00 89.38 221 PRO A O 1
ATOM 1715 N N . SER A 1 222 ? -4.737 -14.330 -21.713 1.00 89.44 222 SER A N 1
ATOM 1716 C CA . SER A 1 222 ? -5.512 -14.995 -20.658 1.00 89.44 222 SER A CA 1
ATOM 1717 C C . SER A 1 222 ? -6.566 -14.101 -20.003 1.00 89.44 222 SER A C 1
ATOM 1719 O O . SER A 1 222 ? -7.447 -14.619 -19.321 1.00 89.44 222 SER A O 1
ATOM 1721 N N . CYS A 1 223 ? -6.506 -12.778 -20.192 1.00 89.38 223 CYS A N 1
ATOM 1722 C CA . CYS A 1 223 ? -7.518 -11.847 -19.696 1.00 89.38 223 CYS A CA 1
ATOM 1723 C C . CYS A 1 223 ? -7.808 -10.737 -20.721 1.00 89.38 223 CYS A C 1
ATOM 1725 O O . CYS A 1 223 ? -6.893 -10.292 -21.416 1.00 89.38 223 CYS A O 1
ATOM 1727 N N . PRO A 1 224 ? -9.066 -10.273 -20.821 1.00 83.31 224 PRO A N 1
ATOM 1728 C CA . PRO A 1 224 ? -9.458 -9.268 -21.808 1.00 83.31 224 PRO A CA 1
ATOM 1729 C C . PRO A 1 224 ? -9.054 -7.835 -21.426 1.00 83.31 224 PRO A C 1
ATOM 1731 O O . PRO A 1 224 ? -8.992 -6.972 -22.297 1.00 83.31 224 PRO A O 1
ATOM 1734 N N . ASP A 1 225 ? -8.762 -7.579 -20.149 1.00 81.44 225 ASP A N 1
ATOM 1735 C CA . ASP A 1 225 ? -8.724 -6.215 -19.602 1.00 81.44 225 ASP A CA 1
ATOM 1736 C C . ASP A 1 225 ? -7.328 -5.575 -19.596 1.00 81.44 225 ASP A C 1
ATOM 1738 O O . ASP A 1 225 ? -7.188 -4.376 -19.360 1.00 81.44 225 ASP A O 1
ATOM 1742 N N . THR A 1 226 ? -6.270 -6.354 -19.842 1.00 89.12 226 THR A N 1
ATOM 1743 C CA . THR A 1 226 ? -4.888 -5.870 -19.725 1.00 89.12 226 THR A CA 1
ATOM 1744 C C . THR A 1 226 ? -4.202 -5.768 -21.080 1.00 89.12 226 THR A C 1
ATOM 1746 O O . THR A 1 226 ? -4.092 -6.744 -21.828 1.00 89.12 226 THR A O 1
ATOM 1749 N N . VAL A 1 227 ? -3.681 -4.575 -21.364 1.00 91.06 227 VAL A N 1
ATOM 1750 C CA . VAL A 1 227 ? -3.044 -4.218 -22.632 1.00 91.06 227 VAL A CA 1
ATOM 1751 C C . VAL A 1 227 ? -1.682 -3.556 -22.420 1.00 91.06 227 VAL A C 1
ATOM 1753 O O . VAL A 1 227 ? -1.432 -2.847 -21.443 1.00 91.06 227 VAL A O 1
ATOM 1756 N N . PHE A 1 228 ? -0.787 -3.776 -23.378 1.00 92.62 228 PHE A N 1
ATOM 1757 C CA . PHE A 1 228 ? 0.599 -3.334 -23.349 1.00 92.62 228 PHE A CA 1
ATOM 1758 C C . PHE A 1 228 ? 0.959 -2.587 -24.634 1.00 92.62 228 PHE A C 1
ATOM 1760 O O . PHE A 1 228 ? 0.522 -2.940 -25.729 1.00 92.62 228 PHE A O 1
ATOM 1767 N N . CYS A 1 229 ? 1.816 -1.571 -24.530 1.00 92.00 229 CYS A N 1
ATOM 1768 C CA . CYS A 1 229 ? 2.216 -0.770 -25.690 1.00 92.00 229 CYS A CA 1
ATOM 1769 C C . CYS A 1 229 ? 3.162 -1.503 -26.658 1.00 92.00 229 CYS A C 1
ATOM 1771 O O . CYS A 1 229 ? 3.359 -1.047 -27.780 1.00 92.00 229 CYS A O 1
ATOM 1773 N N . SER A 1 230 ? 3.794 -2.602 -26.234 1.00 91.50 230 SER A N 1
ATOM 1774 C CA . SER A 1 230 ? 4.812 -3.301 -27.024 1.00 91.50 230 SER A CA 1
ATOM 1775 C C . SER A 1 230 ? 5.005 -4.754 -26.569 1.00 91.50 230 SER A C 1
ATOM 1777 O O . SER A 1 230 ? 4.753 -5.074 -25.405 1.00 91.50 230 SER A O 1
ATOM 1779 N N . ALA A 1 231 ? 5.524 -5.615 -27.455 1.00 92.31 231 ALA A N 1
ATOM 1780 C CA . ALA A 1 231 ? 5.870 -7.000 -27.117 1.00 92.31 231 ALA A CA 1
ATOM 1781 C C . ALA A 1 231 ? 6.839 -7.108 -25.919 1.00 92.31 231 ALA A C 1
ATOM 1783 O O . ALA A 1 231 ? 6.589 -7.936 -25.046 1.00 92.31 231 ALA A O 1
ATOM 1784 N N . PRO A 1 232 ? 7.886 -6.261 -25.783 1.00 93.44 232 PRO A N 1
ATOM 1785 C CA . PRO A 1 232 ? 8.731 -6.266 -24.590 1.00 93.44 232 PRO A CA 1
ATOM 1786 C C . PRO A 1 232 ? 7.974 -5.967 -23.293 1.00 93.44 232 PRO A C 1
ATOM 1788 O O . PRO A 1 232 ? 8.253 -6.598 -22.279 1.00 93.44 232 PRO A O 1
ATOM 1791 N N . CYS A 1 233 ? 7.011 -5.036 -23.310 1.00 93.38 233 CYS A N 1
ATOM 1792 C CA . CYS A 1 233 ? 6.189 -4.743 -22.130 1.00 93.38 233 CYS A CA 1
ATOM 1793 C C . CYS A 1 233 ? 5.321 -5.944 -21.739 1.00 93.38 233 CYS A C 1
ATOM 1795 O O . CYS A 1 233 ? 5.280 -6.284 -20.561 1.00 93.38 233 CYS A O 1
ATOM 1797 N N . LEU A 1 234 ? 4.699 -6.613 -22.718 1.00 94.00 234 LEU A N 1
ATOM 1798 C CA . LEU A 1 234 ? 3.953 -7.850 -22.477 1.00 94.00 234 LEU A CA 1
ATOM 1799 C C . LEU A 1 234 ? 4.865 -8.930 -21.874 1.00 94.00 234 LEU A C 1
ATOM 1801 O O . LEU A 1 234 ? 4.541 -9.485 -20.829 1.00 94.00 234 LEU A O 1
ATOM 1805 N N . SER A 1 235 ? 6.023 -9.200 -22.483 1.00 94.88 235 SER A N 1
ATOM 1806 C CA . SER A 1 235 ? 6.948 -10.231 -21.996 1.00 94.88 235 SER A CA 1
ATOM 1807 C C . SER A 1 235 ? 7.463 -9.940 -20.585 1.00 94.88 235 SER A C 1
ATOM 1809 O O . SER A 1 235 ? 7.509 -10.845 -19.751 1.00 94.88 235 SER A O 1
ATOM 1811 N N . LEU A 1 236 ? 7.821 -8.684 -20.291 1.00 94.12 236 LEU A N 1
ATOM 1812 C CA . LEU A 1 236 ? 8.249 -8.276 -18.952 1.00 94.12 236 LEU A CA 1
ATOM 1813 C C . LEU A 1 236 ? 7.123 -8.449 -17.931 1.00 94.12 236 LEU A C 1
ATOM 1815 O O . LEU A 1 236 ? 7.352 -9.034 -16.877 1.00 94.12 236 LEU A O 1
ATOM 1819 N N . ALA A 1 237 ? 5.909 -8.004 -18.250 1.00 94.44 237 ALA A N 1
ATOM 1820 C CA . ALA A 1 237 ? 4.765 -8.155 -17.361 1.00 94.44 237 ALA A CA 1
ATOM 1821 C C . ALA A 1 237 ? 4.478 -9.629 -17.049 1.00 94.44 237 ALA A C 1
ATOM 1823 O O . ALA A 1 237 ? 4.395 -9.999 -15.878 1.00 94.44 237 ALA A O 1
ATOM 1824 N N . GLN A 1 238 ? 4.414 -10.478 -18.081 1.00 94.50 238 GLN A N 1
ATOM 1825 C CA . GLN A 1 238 ? 4.171 -11.918 -17.942 1.00 94.50 238 GLN A CA 1
ATOM 1826 C C . GLN A 1 238 ? 5.254 -12.628 -17.128 1.00 94.50 238 GLN A C 1
ATOM 1828 O O . GLN A 1 238 ? 4.959 -13.570 -16.404 1.00 94.50 238 GLN A O 1
ATOM 1833 N N . THR A 1 239 ? 6.502 -12.173 -17.220 1.00 94.88 239 THR A N 1
ATOM 1834 C CA . THR A 1 239 ? 7.611 -12.798 -16.487 1.00 94.88 239 THR A CA 1
ATOM 1835 C C . THR A 1 239 ? 7.675 -12.338 -15.032 1.00 94.88 239 THR A C 1
ATOM 1837 O O . THR A 1 239 ? 8.098 -13.103 -14.171 1.00 94.88 239 THR A O 1
ATOM 1840 N N . HIS A 1 240 ? 7.288 -11.090 -14.745 1.00 94.56 240 HIS A N 1
ATOM 1841 C CA . HIS A 1 240 ? 7.638 -10.459 -13.473 1.00 94.56 240 HIS A CA 1
ATOM 1842 C C . HIS A 1 240 ? 6.485 -10.217 -12.506 1.00 94.56 240 HIS A C 1
ATOM 1844 O O . HIS A 1 240 ? 6.766 -10.222 -11.315 1.00 94.56 240 HIS A O 1
ATOM 1850 N N . TYR A 1 241 ? 5.244 -9.981 -12.949 1.00 94.06 241 TYR A N 1
ATOM 1851 C CA . TYR A 1 241 ? 4.139 -9.690 -12.013 1.00 94.06 241 TYR A CA 1
ATOM 1852 C C . TYR A 1 241 ? 2.750 -10.145 -12.479 1.00 94.06 241 TYR A C 1
ATOM 1854 O O . TYR A 1 241 ? 1.886 -10.423 -11.651 1.00 94.06 241 TYR A O 1
ATOM 1862 N N . HIS A 1 242 ? 2.489 -10.158 -13.789 1.00 93.94 242 HIS A N 1
ATOM 1863 C CA . HIS A 1 242 ? 1.136 -10.314 -14.320 1.00 93.94 242 HIS A CA 1
ATOM 1864 C C . HIS A 1 242 ? 0.485 -11.662 -13.965 1.00 93.94 242 HIS A C 1
ATOM 1866 O O . HIS A 1 242 ? -0.702 -11.645 -13.642 1.00 93.94 242 HIS A O 1
ATOM 1872 N N . PRO A 1 243 ? 1.200 -12.809 -13.927 1.00 93.38 243 PRO A N 1
ATOM 1873 C CA . PRO A 1 243 ? 0.607 -14.085 -13.522 1.00 93.38 243 PRO A CA 1
ATOM 1874 C C . PRO A 1 243 ? -0.061 -14.059 -12.143 1.00 93.38 243 PRO A C 1
ATOM 1876 O O . PRO A 1 243 ? -1.076 -14.722 -11.954 1.00 93.38 243 PRO A O 1
ATOM 1879 N N . ALA A 1 244 ? 0.458 -13.268 -11.197 1.00 91.62 244 ALA A N 1
ATOM 1880 C CA . ALA A 1 244 ? -0.116 -13.160 -9.855 1.00 91.62 244 ALA A CA 1
ATOM 1881 C C . ALA A 1 244 ? -1.462 -12.411 -9.818 1.00 91.62 244 ALA A C 1
ATOM 1883 O O . ALA A 1 244 ? -2.239 -12.600 -8.883 1.00 91.62 244 ALA A O 1
ATOM 1884 N N . ILE A 1 245 ? -1.749 -11.575 -10.822 1.00 91.50 245 ILE A N 1
ATOM 1885 C CA . ILE A 1 245 ? -2.918 -10.674 -10.848 1.00 91.50 245 ILE A CA 1
ATOM 1886 C C . ILE A 1 245 ? -3.841 -10.886 -12.056 1.00 91.50 245 ILE A C 1
ATOM 1888 O O . ILE A 1 245 ? -4.890 -10.249 -12.157 1.00 91.50 245 ILE A O 1
ATOM 1892 N N . CYS A 1 246 ? -3.461 -11.767 -12.980 1.00 92.69 246 CYS A N 1
ATOM 1893 C CA . CYS A 1 246 ? -4.175 -12.008 -14.227 1.00 92.69 246 CYS A CA 1
ATOM 1894 C C . CYS A 1 246 ? -5.636 -12.404 -13.959 1.00 92.69 246 CYS A C 1
ATOM 1896 O O . CYS A 1 246 ? -5.902 -13.393 -13.281 1.00 92.69 246 CYS A O 1
ATOM 1898 N N . GLY A 1 247 ? -6.583 -11.617 -14.481 1.00 87.94 247 GLY A N 1
ATOM 1899 C CA . GLY A 1 247 ? -8.020 -11.880 -14.348 1.00 87.94 247 GLY A CA 1
ATOM 1900 C C . GLY A 1 247 ? -8.612 -11.677 -12.945 1.00 87.94 247 GLY A C 1
ATOM 1901 O O . GLY A 1 247 ? -9.767 -12.033 -12.735 1.00 87.94 247 GLY A O 1
ATOM 1902 N N . LYS A 1 248 ? -7.863 -11.113 -11.985 1.00 86.94 248 LYS A N 1
ATOM 1903 C CA . LYS A 1 248 ? -8.310 -10.975 -10.583 1.00 86.94 248 LYS A CA 1
ATOM 1904 C C . LYS A 1 248 ? -9.020 -9.649 -10.258 1.00 86.94 248 LYS A C 1
ATOM 1906 O O . LYS A 1 248 ? -9.445 -9.455 -9.122 1.00 86.94 248 LYS A O 1
ATOM 1911 N N . ASP A 1 249 ? -9.165 -8.751 -11.238 1.00 81.44 249 ASP A N 1
ATOM 1912 C CA . ASP A 1 249 ? -9.795 -7.422 -11.092 1.00 81.44 249 ASP A CA 1
ATOM 1913 C C . ASP A 1 249 ? -9.327 -6.668 -9.827 1.00 81.44 249 ASP A C 1
ATOM 1915 O O . ASP A 1 249 ? -10.108 -6.156 -9.024 1.00 81.44 249 ASP A O 1
ATOM 1919 N N . ILE A 1 250 ? -8.011 -6.696 -9.595 1.00 79.69 250 ILE A N 1
ATOM 1920 C CA . ILE A 1 250 ? -7.361 -6.036 -8.452 1.00 79.69 250 ILE A CA 1
ATOM 1921 C C . ILE A 1 250 ? -7.249 -4.534 -8.708 1.00 79.69 250 ILE A C 1
ATOM 1923 O O . ILE A 1 250 ? -7.365 -3.727 -7.793 1.00 79.69 250 ILE A O 1
ATOM 1927 N N . ASP A 1 251 ? -7.075 -4.161 -9.970 1.00 70.44 251 ASP A N 1
ATOM 1928 C CA . ASP A 1 251 ? -6.938 -2.789 -10.433 1.00 70.44 251 ASP A CA 1
ATOM 1929 C C . ASP A 1 251 ? -8.147 -1.901 -10.111 1.00 70.44 251 ASP A C 1
ATOM 1931 O O . ASP A 1 251 ? -7.986 -0.692 -9.959 1.00 70.44 251 ASP A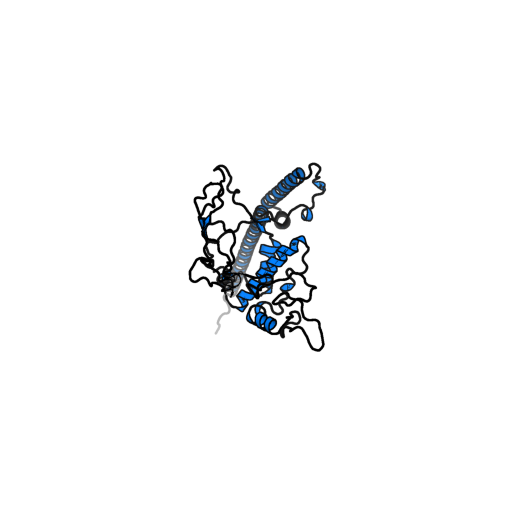 O 1
ATOM 1935 N N . ALA A 1 252 ? -9.348 -2.471 -9.971 1.00 78.25 252 ALA A N 1
ATOM 1936 C CA . ALA A 1 252 ? -10.518 -1.734 -9.497 1.00 78.25 252 ALA A CA 1
ATOM 1937 C C . ALA A 1 252 ? -10.311 -1.162 -8.078 1.00 78.25 252 ALA A C 1
ATOM 1939 O O . ALA A 1 252 ? -10.936 -0.173 -7.689 1.00 78.25 252 ALA A O 1
ATOM 1940 N N . ILE A 1 253 ? -9.404 -1.752 -7.294 1.00 79.00 253 ILE A N 1
ATOM 1941 C CA . ILE A 1 253 ? -9.109 -1.362 -5.919 1.00 79.00 253 ILE A CA 1
ATOM 1942 C C . ILE A 1 253 ? -8.081 -0.226 -5.947 1.00 79.00 253 ILE A C 1
ATOM 1944 O O . ILE A 1 253 ? -6.876 -0.440 -5.881 1.00 79.00 253 ILE A O 1
ATOM 1948 N N . GLY A 1 254 ? -8.573 1.011 -6.040 1.00 77.38 254 GLY A N 1
ATOM 1949 C CA . GLY A 1 254 ? -7.741 2.223 -6.019 1.00 77.38 254 GLY A CA 1
ATOM 1950 C C . GLY A 1 254 ? -7.716 3.015 -7.328 1.00 77.38 254 GLY A C 1
ATOM 1951 O O . GLY A 1 254 ? -7.075 4.064 -7.382 1.00 77.38 254 GLY A O 1
ATOM 1952 N N . LYS A 1 255 ? -8.434 2.571 -8.364 1.00 80.69 255 LYS A N 1
ATOM 1953 C CA . LYS A 1 255 ? -8.746 3.400 -9.538 1.00 80.69 255 LYS A CA 1
ATOM 1954 C C . LYS A 1 255 ? -9.933 4.334 -9.263 1.00 80.69 255 LYS A C 1
ATOM 1956 O O . LYS A 1 255 ? -10.775 4.041 -8.417 1.00 80.69 255 LYS A O 1
ATOM 1961 N N . ASP A 1 256 ? -9.966 5.475 -9.956 1.00 76.50 256 ASP A N 1
ATOM 1962 C CA . ASP A 1 256 ? -11.045 6.484 -9.913 1.00 76.50 256 ASP A CA 1
ATOM 1963 C C . ASP A 1 256 ? -11.417 6.994 -8.507 1.00 76.50 256 ASP A C 1
ATOM 1965 O O . ASP A 1 256 ? -12.564 7.340 -8.212 1.00 76.50 256 ASP A O 1
ATOM 1969 N N . THR A 1 257 ? -10.438 7.065 -7.607 1.00 81.81 257 THR A N 1
ATOM 1970 C CA . THR A 1 257 ? -10.645 7.628 -6.271 1.00 81.81 257 THR A CA 1
ATOM 1971 C C . THR A 1 257 ? -10.849 9.140 -6.319 1.00 81.81 257 THR A C 1
ATOM 1973 O O . THR A 1 257 ? -10.269 9.831 -7.159 1.00 81.81 257 THR A O 1
ATOM 1976 N N . ALA A 1 258 ? -11.621 9.672 -5.368 1.00 81.31 258 ALA A N 1
ATOM 1977 C CA . ALA A 1 258 ? -11.791 11.112 -5.208 1.00 81.31 258 ALA A CA 1
ATOM 1978 C C . ALA A 1 258 ? -10.432 11.819 -5.039 1.00 81.31 258 ALA A C 1
ATOM 1980 O O . ALA A 1 258 ? -9.486 11.243 -4.505 1.00 81.31 258 ALA A O 1
ATOM 1981 N N . ALA A 1 259 ? -10.344 13.086 -5.457 1.00 81.94 259 ALA A N 1
ATOM 1982 C CA . ALA A 1 259 ? -9.089 13.845 -5.452 1.00 81.94 259 ALA A CA 1
ATOM 1983 C C . ALA A 1 259 ? -8.308 13.823 -4.115 1.00 81.94 259 ALA A C 1
ATOM 1985 O O . ALA A 1 259 ? -7.088 13.676 -4.181 1.00 81.94 259 ALA A O 1
ATOM 1986 N N . PRO A 1 260 ? -8.947 13.901 -2.925 1.00 82.00 260 PRO A N 1
ATOM 1987 C CA . PRO A 1 260 ? -8.230 13.796 -1.649 1.00 82.00 260 PRO A CA 1
ATOM 1988 C C . PRO A 1 260 ? -7.519 12.449 -1.459 1.00 82.00 260 PRO A C 1
ATOM 1990 O O . PRO A 1 260 ? -6.423 12.392 -0.916 1.00 82.00 260 PRO A O 1
ATOM 1993 N N . ASP A 1 261 ? -8.108 11.373 -1.977 1.00 86.06 261 ASP A N 1
ATOM 1994 C CA . ASP A 1 261 ? -7.625 10.003 -1.807 1.00 86.06 261 ASP A CA 1
ATOM 1995 C C . ASP A 1 261 ? -6.635 9.571 -2.898 1.00 86.06 261 ASP A C 1
ATOM 1997 O O . ASP A 1 261 ? -5.997 8.524 -2.778 1.00 86.06 261 ASP A O 1
ATOM 2001 N N . ALA A 1 262 ? -6.491 10.357 -3.970 1.00 86.25 262 ALA A N 1
ATOM 2002 C CA . ALA A 1 262 ? -5.756 9.973 -5.174 1.00 86.25 262 ALA A CA 1
ATOM 2003 C C . ALA A 1 262 ? -4.299 9.572 -4.894 1.00 86.25 262 ALA A C 1
ATOM 2005 O O . ALA A 1 262 ? -3.794 8.614 -5.482 1.00 86.25 262 ALA A O 1
ATOM 2006 N N . VAL A 1 263 ? -3.636 10.280 -3.976 1.00 86.69 263 VAL A N 1
ATOM 2007 C CA . VAL A 1 263 ? -2.249 10.002 -3.581 1.00 86.69 263 VAL A CA 1
ATOM 2008 C C . VAL A 1 263 ? -2.153 8.684 -2.808 1.00 86.69 263 VAL A C 1
ATOM 2010 O O . VAL A 1 263 ? -1.332 7.831 -3.144 1.00 86.69 263 VAL A O 1
ATOM 2013 N N . ASN A 1 264 ? -3.025 8.480 -1.816 1.00 89.00 264 ASN A N 1
ATOM 2014 C CA . ASN A 1 264 ? -3.063 7.250 -1.022 1.00 89.00 264 ASN A CA 1
ATOM 2015 C C . ASN A 1 264 ? -3.408 6.031 -1.889 1.00 89.00 264 ASN A C 1
ATOM 2017 O O . ASN A 1 264 ? -2.803 4.969 -1.745 1.00 89.00 264 ASN A O 1
ATOM 2021 N N . ALA A 1 265 ? -4.326 6.199 -2.839 1.00 89.81 265 ALA A N 1
ATOM 2022 C CA . ALA A 1 265 ? -4.684 5.176 -3.808 1.00 89.81 265 ALA A CA 1
ATOM 2023 C C . ALA A 1 265 ? -3.514 4.816 -4.736 1.00 89.81 265 ALA A C 1
ATOM 2025 O O . ALA A 1 265 ? -3.283 3.643 -5.016 1.00 89.81 265 ALA A O 1
ATOM 2026 N N . LEU A 1 266 ? -2.715 5.797 -5.165 1.00 89.62 266 LEU A N 1
ATOM 2027 C CA . LEU A 1 266 ? -1.521 5.523 -5.961 1.00 89.62 266 LEU A CA 1
ATOM 2028 C C . LEU A 1 266 ? -0.475 4.720 -5.171 1.00 89.62 266 LEU A C 1
ATOM 2030 O O . LEU A 1 266 ? 0.088 3.764 -5.705 1.00 89.62 266 LEU A O 1
ATOM 2034 N N . TYR A 1 267 ? -0.234 5.062 -3.899 1.00 90.12 267 TYR A N 1
ATOM 2035 C CA . TYR A 1 267 ? 0.663 4.286 -3.032 1.00 90.12 267 TYR A CA 1
ATOM 2036 C C . TYR A 1 267 ? 0.172 2.859 -2.817 1.00 90.12 267 TYR A C 1
ATOM 2038 O O . TYR A 1 267 ? 0.967 1.920 -2.842 1.00 90.12 267 TYR A O 1
ATOM 2046 N N . LEU A 1 268 ? -1.138 2.698 -2.649 1.00 92.06 268 LEU A N 1
ATOM 2047 C CA . LEU A 1 268 ? -1.783 1.403 -2.541 1.00 92.06 268 LEU A CA 1
ATOM 2048 C C . LEU A 1 268 ? -1.522 0.544 -3.794 1.00 92.06 268 LEU A C 1
ATOM 2050 O O . LEU A 1 268 ? -1.051 -0.585 -3.681 1.00 92.06 268 LEU A O 1
ATOM 2054 N N . LEU A 1 269 ? -1.732 1.097 -4.991 1.00 91.31 269 LEU A N 1
ATOM 2055 C CA . LEU A 1 269 ? -1.474 0.394 -6.252 1.00 91.31 269 LEU A CA 1
ATOM 2056 C C . LEU A 1 269 ? 0.016 0.054 -6.447 1.00 91.31 269 LEU A C 1
ATOM 2058 O O . LEU A 1 269 ? 0.345 -1.014 -6.964 1.00 91.31 269 LEU A O 1
ATOM 2062 N N . LEU A 1 270 ? 0.935 0.921 -6.002 1.00 92.25 270 LEU A N 1
ATOM 2063 C CA . LEU A 1 270 ? 2.373 0.617 -5.999 1.00 92.25 270 LEU A CA 1
ATOM 2064 C C . LEU A 1 270 ? 2.707 -0.542 -5.054 1.00 92.25 270 LEU A C 1
ATOM 2066 O O . LEU A 1 270 ? 3.477 -1.427 -5.429 1.00 92.25 270 LEU A O 1
ATOM 2070 N N . LEU A 1 271 ? 2.115 -0.569 -3.857 1.00 92.19 271 LEU A N 1
ATOM 2071 C CA . LEU A 1 271 ? 2.268 -1.685 -2.924 1.00 92.19 271 LEU A CA 1
ATOM 2072 C C . LEU A 1 271 ? 1.783 -2.992 -3.563 1.00 92.19 271 LEU A C 1
ATOM 2074 O O . LEU A 1 271 ? 2.475 -4.004 -3.488 1.00 92.19 271 LEU A O 1
ATOM 2078 N N . PHE A 1 272 ? 0.646 -2.968 -4.257 1.00 91.38 272 PHE A N 1
ATOM 2079 C CA . PHE A 1 272 ? 0.107 -4.151 -4.935 1.00 91.38 272 PHE A CA 1
ATOM 2080 C C . PHE A 1 272 ? 1.014 -4.636 -6.050 1.00 91.38 272 PHE A C 1
ATOM 2082 O O . PHE A 1 272 ? 1.281 -5.832 -6.152 1.00 91.38 272 PHE A O 1
ATOM 2089 N N . ARG A 1 273 ? 1.555 -3.711 -6.847 1.00 93.19 273 ARG A N 1
ATOM 2090 C CA . ARG A 1 273 ? 2.539 -4.048 -7.874 1.00 93.19 273 ARG A CA 1
ATOM 2091 C C . ARG A 1 273 ? 3.780 -4.695 -7.253 1.00 93.19 273 ARG A C 1
ATOM 2093 O O . ARG A 1 273 ? 4.270 -5.675 -7.804 1.00 93.19 273 ARG A O 1
ATOM 2100 N N . ALA A 1 274 ? 4.251 -4.219 -6.097 1.00 93.69 274 ALA A N 1
ATOM 2101 C CA . ALA A 1 274 ? 5.352 -4.852 -5.367 1.00 93.69 274 ALA A CA 1
ATOM 2102 C C . ALA A 1 274 ? 4.997 -6.268 -4.879 1.00 93.69 274 ALA A C 1
ATOM 2104 O O . ALA A 1 274 ? 5.788 -7.187 -5.064 1.00 93.69 274 ALA A O 1
ATOM 2105 N N . VAL A 1 275 ? 3.804 -6.488 -4.322 1.00 91.88 275 VAL A N 1
ATOM 2106 C CA . VAL A 1 275 ? 3.369 -7.835 -3.904 1.00 91.88 275 VAL A CA 1
ATOM 2107 C C . VAL A 1 275 ? 3.228 -8.771 -5.110 1.00 91.88 275 VAL A C 1
ATOM 2109 O O . VAL A 1 275 ? 3.709 -9.898 -5.066 1.00 91.88 275 VAL A O 1
ATOM 2112 N N . ALA A 1 276 ? 2.660 -8.309 -6.225 1.00 92.88 276 ALA A N 1
ATOM 2113 C CA . ALA A 1 276 ? 2.548 -9.091 -7.458 1.00 92.88 276 ALA A CA 1
ATOM 2114 C C . ALA A 1 276 ? 3.921 -9.468 -8.045 1.00 92.88 276 ALA A C 1
ATOM 2116 O O . ALA A 1 276 ? 4.114 -10.599 -8.505 1.00 92.88 276 ALA A O 1
ATOM 2117 N N . LEU A 1 277 ? 4.880 -8.531 -7.994 1.00 94.38 277 LEU A N 1
ATOM 2118 C CA . LEU A 1 277 ? 6.278 -8.779 -8.345 1.00 94.38 277 LEU A CA 1
ATOM 2119 C C . LEU A 1 277 ? 6.884 -9.862 -7.447 1.00 94.38 277 LEU A C 1
ATOM 2121 O O . LEU A 1 277 ? 7.506 -10.797 -7.949 1.00 94.38 277 LEU A O 1
ATOM 2125 N N . ALA A 1 278 ? 6.685 -9.745 -6.133 1.00 93.19 278 ALA A N 1
ATOM 2126 C CA . ALA A 1 278 ? 7.188 -10.687 -5.142 1.00 93.19 278 ALA A CA 1
ATOM 2127 C C . ALA A 1 278 ? 6.629 -12.095 -5.372 1.00 93.19 278 ALA A C 1
ATOM 2129 O O . ALA A 1 278 ? 7.405 -13.047 -5.455 1.00 93.19 278 ALA A O 1
ATOM 2130 N N . GLU A 1 279 ? 5.307 -12.213 -5.532 1.00 91.25 279 GLU A N 1
ATOM 2131 C CA . GLU A 1 279 ? 4.598 -13.473 -5.768 1.00 91.25 279 GLU A CA 1
ATOM 2132 C C . GLU A 1 279 ? 5.060 -14.178 -7.035 1.00 91.25 279 GLU A C 1
ATOM 2134 O O . GLU A 1 279 ? 5.466 -15.336 -6.981 1.00 91.25 279 GLU A O 1
ATOM 2139 N N . THR A 1 280 ? 5.089 -13.471 -8.163 1.00 93.25 280 THR A N 1
ATOM 2140 C CA . THR A 1 280 ? 5.499 -14.076 -9.438 1.00 93.25 280 THR A CA 1
ATOM 2141 C C . THR A 1 280 ? 6.967 -14.512 -9.411 1.00 93.25 280 THR A C 1
ATOM 2143 O O . THR A 1 280 ? 7.317 -15.556 -9.954 1.00 93.25 280 THR A O 1
ATOM 2146 N N . GLN A 1 281 ? 7.835 -13.736 -8.754 1.00 92.81 281 GLN A N 1
ATOM 2147 C CA . GLN A 1 281 ? 9.272 -14.024 -8.662 1.00 92.81 281 GLN A CA 1
ATOM 2148 C C . GLN A 1 281 ? 9.634 -14.954 -7.497 1.00 92.81 281 GLN A C 1
ATOM 2150 O O . GLN A 1 281 ? 10.813 -15.235 -7.286 1.00 92.81 281 GLN A O 1
ATOM 2155 N N . ALA A 1 282 ? 8.648 -15.411 -6.722 1.00 90.44 282 ALA A N 1
ATOM 2156 C CA . ALA A 1 282 ? 8.851 -16.224 -5.532 1.00 90.44 282 ALA A CA 1
ATOM 2157 C C . ALA A 1 282 ? 9.842 -15.616 -4.507 1.00 90.44 282 ALA A C 1
ATOM 2159 O O . ALA A 1 282 ? 10.436 -16.354 -3.724 1.00 90.44 282 ALA A O 1
ATOM 2160 N N . THR A 1 283 ? 9.961 -14.285 -4.415 1.00 91.38 283 THR A N 1
ATOM 2161 C CA . THR A 1 283 ? 10.888 -13.595 -3.486 1.00 91.38 283 THR A CA 1
ATOM 2162 C C . THR A 1 283 ? 10.161 -12.796 -2.402 1.00 91.38 283 THR A C 1
ATOM 2164 O O . THR A 1 283 ? 8.980 -12.495 -2.561 1.00 91.38 283 THR A O 1
ATOM 2167 N N . HIS A 1 284 ? 10.853 -12.435 -1.317 1.00 90.31 284 HIS A N 1
ATOM 2168 C CA . HIS A 1 284 ? 10.309 -11.541 -0.290 1.00 90.31 284 HIS A CA 1
ATOM 2169 C C . HIS A 1 284 ? 10.119 -10.116 -0.864 1.00 90.31 284 HIS A C 1
ATOM 2171 O O . HIS A 1 284 ? 11.016 -9.633 -1.566 1.00 90.31 284 HIS A O 1
ATOM 2177 N N . PRO A 1 285 ? 9.014 -9.394 -0.579 1.00 90.25 285 PRO A N 1
ATOM 2178 C CA . PRO A 1 285 ? 8.778 -8.058 -1.140 1.00 90.25 285 PRO A CA 1
ATOM 2179 C C . PRO A 1 285 ? 9.858 -7.022 -0.816 1.00 90.25 285 PRO A C 1
ATOM 2181 O O . PRO A 1 285 ? 10.081 -6.120 -1.618 1.00 90.25 285 PRO A O 1
ATOM 2184 N N . LEU A 1 286 ? 10.544 -7.140 0.327 1.00 89.56 286 LEU A N 1
ATOM 2185 C CA . LEU A 1 286 ? 11.680 -6.272 0.690 1.00 89.56 286 LEU A CA 1
ATOM 2186 C C . LEU A 1 286 ? 13.002 -6.678 0.018 1.00 89.56 286 LEU A C 1
ATOM 2188 O O . LEU A 1 286 ? 13.968 -5.930 0.088 1.00 89.56 286 LEU A O 1
ATOM 2192 N N . ASP A 1 287 ? 13.057 -7.832 -0.650 1.00 91.06 287 ASP A N 1
ATOM 2193 C CA . ASP A 1 287 ? 14.229 -8.283 -1.409 1.00 91.06 287 ASP A CA 1
ATOM 2194 C C . ASP A 1 287 ? 14.121 -8.026 -2.914 1.00 91.06 287 ASP A C 1
ATOM 2196 O O . ASP A 1 287 ? 15.082 -8.270 -3.651 1.00 91.06 287 ASP A O 1
ATOM 2200 N N . LEU A 1 288 ? 12.980 -7.510 -3.384 1.00 91.94 288 LEU A N 1
ATOM 2201 C CA . LEU A 1 288 ? 12.821 -7.088 -4.771 1.00 91.94 288 LEU A CA 1
ATOM 2202 C C . LEU A 1 288 ? 13.847 -6.016 -5.127 1.00 91.94 288 LEU A C 1
ATOM 2204 O O . LEU A 1 288 ? 14.156 -5.120 -4.342 1.00 91.94 288 LEU A O 1
ATOM 2208 N N . ARG A 1 289 ? 14.345 -6.060 -6.361 1.00 88.12 289 ARG A N 1
ATOM 2209 C CA . ARG A 1 289 ? 15.333 -5.095 -6.854 1.00 88.12 289 ARG A CA 1
ATOM 2210 C C . ARG A 1 289 ? 14.840 -3.650 -6.726 1.00 88.12 289 ARG A C 1
ATOM 2212 O O . ARG A 1 289 ? 15.641 -2.752 -6.476 1.00 88.12 289 ARG A O 1
ATOM 2219 N N . GLU A 1 290 ? 13.544 -3.445 -6.926 1.00 88.19 290 GLU A N 1
ATOM 2220 C CA . GLU A 1 290 ? 12.861 -2.157 -6.925 1.00 88.19 290 GLU A CA 1
ATOM 2221 C C . GLU A 1 290 ? 12.693 -1.572 -5.514 1.00 88.19 290 GLU A C 1
ATOM 2223 O O . GLU A 1 290 ? 12.662 -0.352 -5.365 1.00 88.19 290 GLU A O 1
ATOM 2228 N N . THR A 1 291 ? 12.604 -2.415 -4.481 1.00 89.06 291 THR A N 1
ATOM 2229 C CA . THR A 1 291 ? 12.264 -1.995 -3.108 1.00 89.06 291 THR A CA 1
ATOM 2230 C C . THR A 1 291 ? 13.415 -2.152 -2.120 1.00 89.06 291 THR A C 1
ATOM 2232 O O . THR A 1 291 ? 13.497 -1.377 -1.170 1.00 89.06 291 THR A O 1
ATOM 2235 N N . LYS A 1 292 ? 14.337 -3.093 -2.358 1.00 87.75 292 LYS A N 1
ATOM 2236 C CA . LYS A 1 292 ? 15.403 -3.484 -1.425 1.00 87.75 292 LYS A CA 1
ATOM 2237 C C . LYS A 1 292 ? 16.243 -2.324 -0.919 1.00 87.75 292 LYS A C 1
ATOM 2239 O O . LYS A 1 292 ? 16.643 -2.306 0.234 1.00 87.75 292 LYS A O 1
ATOM 2244 N N . TYR A 1 293 ? 16.507 -1.341 -1.775 1.00 83.25 293 TYR A N 1
ATOM 2245 C CA . TYR A 1 293 ? 17.342 -0.188 -1.434 1.00 83.25 293 TYR A CA 1
ATOM 2246 C C . TYR A 1 293 ? 16.542 1.085 -1.130 1.00 83.25 293 TYR A C 1
ATOM 2248 O O . TYR A 1 293 ? 17.141 2.156 -0.984 1.00 83.25 293 TYR A O 1
ATOM 2256 N N . LEU A 1 294 ? 15.209 0.992 -1.033 1.00 81.00 294 LEU A N 1
ATOM 2257 C CA . LEU A 1 294 ? 14.382 2.100 -0.566 1.00 81.00 294 LEU A CA 1
ATOM 2258 C C . LEU A 1 294 ? 14.713 2.399 0.893 1.00 81.00 294 LEU A C 1
ATOM 2260 O O . LEU A 1 294 ? 14.851 1.509 1.724 1.00 81.00 294 LEU A O 1
ATOM 2264 N N . TRP A 1 295 ? 14.811 3.682 1.213 1.00 73.88 295 TRP A N 1
ATOM 2265 C CA . TRP A 1 295 ? 15.120 4.144 2.558 1.00 73.88 295 TRP A CA 1
ATOM 2266 C C . TRP A 1 295 ? 14.115 5.185 3.006 1.00 73.88 295 TRP A C 1
ATOM 2268 O O . TRP A 1 295 ? 13.620 5.971 2.200 1.00 73.88 295 TRP A O 1
ATOM 2278 N N . GLY A 1 296 ? 13.857 5.218 4.306 1.00 69.69 296 GLY A N 1
ATOM 2279 C CA . GLY A 1 296 ? 13.202 6.342 4.954 1.00 69.69 296 GLY A CA 1
ATOM 2280 C C . GLY A 1 296 ? 13.818 6.600 6.314 1.00 69.69 296 GLY A C 1
ATOM 2281 O O . GLY A 1 296 ? 14.684 5.857 6.766 1.00 69.69 296 GLY A O 1
ATOM 2282 N N . ASP A 1 297 ? 13.387 7.681 6.945 1.00 63.25 297 ASP A N 1
ATOM 2283 C CA . ASP A 1 297 ? 13.828 8.021 8.290 1.00 63.25 297 ASP A CA 1
ATOM 2284 C C . ASP A 1 297 ? 13.185 7.051 9.292 1.00 63.25 297 ASP A C 1
ATOM 2286 O O . ASP A 1 297 ? 11.958 6.992 9.388 1.00 63.25 297 ASP A O 1
ATOM 2290 N N . PHE A 1 298 ? 13.996 6.225 9.954 1.00 64.12 298 PHE A N 1
ATOM 2291 C CA . PHE A 1 298 ? 13.541 5.246 10.942 1.00 64.12 298 PHE A CA 1
ATOM 2292 C C . PHE A 1 298 ? 13.869 5.748 12.340 1.00 64.12 298 PHE A C 1
ATOM 2294 O O . PHE A 1 298 ? 15.001 6.151 12.609 1.00 64.12 298 PHE A O 1
ATOM 2301 N N . VAL A 1 299 ? 12.914 5.629 13.259 1.00 59.41 299 VAL A N 1
ATOM 2302 C CA . VAL A 1 299 ? 13.230 5.712 14.682 1.00 59.41 299 VAL A CA 1
ATOM 2303 C C . VAL A 1 299 ? 13.803 4.356 15.083 1.00 59.41 299 VAL A C 1
ATOM 2305 O O . VAL A 1 299 ? 13.150 3.327 14.933 1.00 59.41 299 VAL A O 1
ATOM 2308 N N . HIS A 1 300 ? 15.055 4.338 15.533 1.00 51.94 300 HIS A N 1
ATOM 2309 C CA . HIS A 1 300 ? 15.648 3.132 16.101 1.00 51.94 300 HIS A CA 1
ATOM 2310 C C . HIS A 1 300 ? 15.269 3.045 17.584 1.00 51.94 300 HIS A C 1
ATOM 2312 O O . HIS A 1 300 ? 15.547 4.000 18.309 1.00 51.94 300 HIS A O 1
ATOM 2318 N N . PRO A 1 301 ? 14.733 1.914 18.074 1.00 50.81 301 PRO A N 1
ATOM 2319 C CA . PRO A 1 301 ? 14.400 1.763 19.492 1.00 50.81 301 PRO A CA 1
ATOM 2320 C C . PRO A 1 301 ? 15.620 1.951 20.414 1.00 50.81 301 PRO A C 1
ATOM 2322 O O . PRO A 1 301 ? 15.483 2.491 21.508 1.00 50.81 301 PRO A O 1
ATOM 2325 N N . ASP A 1 302 ? 16.822 1.601 19.937 1.00 48.31 302 ASP A N 1
ATOM 2326 C CA . ASP A 1 302 ? 18.070 1.678 20.717 1.00 48.31 302 ASP A CA 1
ATOM 2327 C C . ASP A 1 302 ? 18.842 2.992 20.538 1.00 48.31 302 ASP A C 1
ATOM 2329 O O . ASP A 1 302 ? 19.775 3.291 21.286 1.00 48.31 302 ASP A O 1
ATOM 2333 N N . ARG A 1 303 ? 18.487 3.791 19.526 1.00 44.56 303 ARG A N 1
ATOM 2334 C CA . ARG A 1 303 ? 19.072 5.116 19.324 1.00 44.56 303 ARG A CA 1
ATOM 2335 C C . ARG A 1 303 ? 17.985 6.108 19.654 1.00 44.56 303 ARG A C 1
ATOM 2337 O O . ARG A 1 303 ? 17.174 6.413 18.789 1.00 44.56 303 ARG A O 1
ATOM 2344 N N . GLY A 1 304 ? 17.995 6.613 20.889 1.00 42.47 304 GLY A N 1
ATOM 2345 C CA . GLY A 1 304 ? 17.259 7.819 21.254 1.00 42.47 304 GLY A CA 1
ATOM 2346 C C . GLY A 1 304 ? 17.615 8.899 20.243 1.00 42.47 304 GLY A C 1
ATOM 2347 O O . GLY A 1 304 ? 18.683 9.505 20.324 1.00 42.47 304 GLY A O 1
ATOM 2348 N N . TYR A 1 305 ? 16.791 9.023 19.204 1.00 40.22 305 TYR A N 1
ATOM 2349 C CA . TYR A 1 305 ? 17.081 9.887 18.082 1.00 40.22 305 TYR A CA 1
ATOM 2350 C C . TYR A 1 305 ? 17.132 11.288 18.661 1.00 40.22 305 TYR A C 1
ATOM 2352 O O . TYR A 1 305 ? 16.176 11.748 19.283 1.00 40.22 305 TYR A O 1
ATOM 2360 N N . LEU A 1 306 ? 18.307 11.897 18.528 1.00 39.56 306 LEU A N 1
ATOM 2361 C CA . LEU A 1 306 ? 18.653 13.214 19.025 1.00 39.56 306 LEU A CA 1
ATOM 2362 C C . LEU A 1 306 ? 17.703 14.246 18.412 1.00 39.56 306 LEU A C 1
ATOM 2364 O O . LEU A 1 306 ? 18.014 14.892 17.417 1.00 39.56 306 LEU A O 1
ATOM 2368 N N . HIS A 1 307 ? 16.537 14.415 19.016 1.00 38.09 307 HIS A N 1
ATOM 2369 C CA . HIS A 1 307 ? 15.901 15.708 19.074 1.00 38.09 307 HIS A CA 1
ATOM 2370 C C . HIS A 1 307 ? 16.290 16.321 20.405 1.00 38.09 307 HIS A C 1
ATOM 2372 O O . HIS A 1 307 ? 16.161 15.705 21.460 1.00 38.09 307 HIS A O 1
ATOM 2378 N N . SER A 1 308 ? 16.805 17.543 20.322 1.00 37.53 308 SER A N 1
ATOM 2379 C CA . SER A 1 308 ? 16.967 18.461 21.438 1.00 37.53 308 SER A CA 1
ATOM 2380 C C . SER A 1 308 ? 15.587 18.764 22.030 1.00 37.53 308 SER A C 1
ATOM 2382 O O . SER A 1 308 ? 15.030 19.839 21.830 1.00 37.53 308 SER A O 1
ATOM 2384 N N . ALA A 1 309 ? 15.013 17.796 22.731 1.00 34.56 309 ALA A N 1
ATOM 2385 C CA . ALA A 1 309 ? 13.911 17.994 23.637 1.00 34.56 309 ALA A CA 1
ATOM 2386 C C . ALA A 1 309 ? 14.539 18.084 25.024 1.00 34.56 309 ALA A C 1
ATOM 2388 O O . ALA A 1 309 ? 15.130 17.129 25.526 1.00 34.56 309 ALA A O 1
ATOM 2389 N N . SER A 1 310 ? 14.453 19.277 25.610 1.00 34.97 310 SER A N 1
ATOM 2390 C CA . SER A 1 310 ? 14.547 19.471 27.054 1.00 34.97 310 SER A CA 1
ATOM 2391 C C . SER A 1 310 ? 13.911 18.277 27.773 1.00 34.97 310 SER A C 1
ATOM 2393 O O . SER A 1 310 ? 12.832 17.835 27.375 1.00 34.97 310 SER A O 1
ATOM 2395 N N . ALA A 1 311 ? 14.562 17.777 28.825 1.00 39.34 311 ALA A N 1
ATOM 2396 C CA . ALA A 1 311 ? 14.190 16.593 29.610 1.00 39.34 311 ALA A CA 1
ATOM 2397 C C . ALA A 1 311 ? 12.800 16.660 30.300 1.00 39.34 311 ALA A C 1
ATOM 2399 O O . ALA A 1 311 ? 12.511 15.869 31.192 1.00 39.34 311 ALA A O 1
ATOM 2400 N N . ALA A 1 312 ? 11.950 17.605 29.898 1.00 37.56 312 ALA A N 1
ATOM 2401 C CA . ALA A 1 312 ? 10.577 17.807 30.333 1.00 37.56 312 ALA A CA 1
ATOM 2402 C C . ALA A 1 312 ? 9.526 17.477 29.248 1.00 37.56 312 ALA A C 1
ATOM 2404 O O . ALA A 1 312 ? 8.340 17.683 29.487 1.00 37.56 312 ALA A O 1
ATOM 2405 N N . ALA A 1 313 ? 9.917 17.013 28.055 1.00 35.34 313 ALA A N 1
ATOM 2406 C CA . ALA A 1 313 ? 8.951 16.641 27.022 1.00 35.34 313 ALA A CA 1
ATOM 2407 C C . ALA A 1 313 ? 8.472 15.191 27.211 1.00 35.34 313 ALA A C 1
ATOM 2409 O O . ALA A 1 313 ? 9.261 14.250 27.172 1.00 35.34 313 ALA A O 1
ATOM 2410 N N . GLU A 1 314 ? 7.164 15.046 27.419 1.00 33.81 314 GLU A N 1
ATOM 2411 C CA . GLU A 1 314 ? 6.401 13.795 27.466 1.00 33.81 314 GLU A CA 1
ATOM 2412 C C . GLU A 1 314 ? 6.801 12.782 26.362 1.00 33.81 314 GLU A C 1
ATOM 2414 O O . GLU A 1 314 ? 7.203 13.199 25.271 1.00 33.81 314 GLU A O 1
ATOM 2419 N N . PRO A 1 315 ? 6.574 11.460 26.551 1.00 41.81 315 PRO A N 1
ATOM 2420 C CA . PRO A 1 315 ? 6.849 10.389 25.568 1.00 41.81 315 PRO A CA 1
ATOM 2421 C C . PRO A 1 315 ? 6.200 10.572 24.177 1.00 41.81 315 PRO A C 1
ATOM 2423 O O . PRO A 1 315 ? 6.438 9.791 23.257 1.00 41.81 315 PRO A O 1
ATOM 2426 N N . LEU A 1 316 ? 5.363 11.600 24.020 1.00 38.62 316 LEU A N 1
ATOM 2427 C CA . LEU A 1 316 ? 4.718 12.049 22.790 1.00 38.62 316 LEU A CA 1
ATOM 2428 C C . LEU A 1 316 ? 5.609 12.946 21.906 1.00 38.62 316 LEU A C 1
ATOM 2430 O O . LEU A 1 316 ? 5.160 13.351 20.836 1.00 38.62 316 LEU A O 1
ATOM 2434 N N . SER A 1 317 ? 6.847 13.258 22.311 1.00 43.47 317 SER A N 1
ATOM 2435 C CA . SER A 1 317 ? 7.743 14.172 21.579 1.00 43.47 317 SER A CA 1
ATOM 2436 C C . SER A 1 317 ? 8.453 13.562 20.361 1.00 43.47 317 SER A C 1
ATOM 2438 O O . SER A 1 317 ? 9.269 14.239 19.734 1.00 43.47 317 SER A O 1
ATOM 2440 N N . VAL A 1 318 ? 8.196 12.293 20.026 1.00 52.97 318 VAL A N 1
ATOM 2441 C CA . VAL A 1 318 ? 8.766 11.654 18.830 1.00 52.97 318 VAL A CA 1
ATOM 2442 C C . VAL A 1 318 ? 7.852 11.928 17.642 1.00 52.97 318 VAL A C 1
ATOM 2444 O O . VAL A 1 318 ? 6.666 11.593 17.650 1.00 52.97 318 VAL A O 1
ATOM 2447 N N . ALA A 1 319 ? 8.401 12.573 16.622 1.00 58.81 319 ALA A N 1
ATOM 2448 C CA . ALA A 1 319 ? 7.611 13.156 15.560 1.00 58.81 319 ALA A CA 1
ATOM 2449 C C . ALA A 1 319 ? 6.965 12.091 14.644 1.00 58.81 319 ALA A C 1
ATOM 2451 O O . ALA A 1 319 ? 7.629 11.219 14.081 1.00 58.81 319 ALA A O 1
ATOM 2452 N N . ARG A 1 320 ? 5.632 12.150 14.517 1.00 69.75 320 ARG A N 1
ATOM 2453 C CA . ARG A 1 320 ? 4.818 11.285 13.646 1.00 69.75 320 ARG A CA 1
ATOM 2454 C C . ARG A 1 320 ? 4.653 11.962 12.289 1.00 69.75 320 ARG A C 1
ATOM 2456 O O . ARG A 1 320 ? 3.851 12.884 12.159 1.00 69.75 320 ARG A O 1
ATOM 2463 N N . HIS A 1 321 ? 5.423 11.524 11.300 1.00 73.75 321 HIS A N 1
ATOM 2464 C CA . HIS A 1 321 ? 5.492 12.185 9.992 1.00 73.75 321 HIS A CA 1
ATOM 2465 C C . HIS A 1 321 ? 4.913 11.372 8.835 1.00 73.75 321 HIS A C 1
ATOM 2467 O O . HIS A 1 321 ? 4.774 11.917 7.745 1.00 73.75 321 HIS A O 1
ATOM 2473 N N . LEU A 1 322 ? 4.601 10.087 9.034 1.00 84.62 322 LEU A N 1
ATOM 2474 C CA . LEU A 1 322 ? 4.067 9.259 7.957 1.00 84.62 322 LEU A CA 1
ATOM 2475 C C . LEU A 1 322 ? 2.541 9.354 7.921 1.00 84.62 322 LEU A C 1
ATOM 2477 O O . LEU A 1 322 ? 1.923 8.983 8.921 1.00 84.62 322 LEU A O 1
ATOM 2481 N N . PRO A 1 323 ? 1.937 9.784 6.798 1.00 88.50 323 PRO A N 1
ATOM 2482 C CA . PRO A 1 323 ? 0.492 9.739 6.623 1.00 88.50 323 PRO A CA 1
ATOM 2483 C C . PRO A 1 323 ? -0.042 8.323 6.830 1.00 88.50 323 PRO A C 1
ATOM 2485 O O . PRO A 1 323 ? 0.568 7.341 6.395 1.00 88.50 323 PRO A O 1
ATOM 2488 N N . PHE A 1 324 ? -1.182 8.220 7.500 1.00 91.19 324 PHE A N 1
ATOM 2489 C CA . PHE A 1 324 ? -1.834 6.953 7.784 1.00 91.19 324 PHE A CA 1
ATOM 2490 C C . PHE A 1 324 ? -3.344 7.089 7.671 1.00 91.19 324 PHE A C 1
ATOM 2492 O O . PHE A 1 324 ? -3.938 8.017 8.206 1.00 91.19 324 PHE A O 1
ATOM 2499 N N . SER A 1 325 ? -3.984 6.114 7.044 1.00 92.50 325 SER A N 1
ATOM 2500 C CA . SER A 1 325 ? -5.428 5.933 7.116 1.00 92.50 325 SER A CA 1
ATOM 2501 C C . SER A 1 325 ? -5.741 4.459 7.308 1.00 92.50 325 SER A C 1
ATOM 2503 O O . SER A 1 325 ? -5.082 3.578 6.748 1.00 92.50 325 SER A O 1
ATOM 2505 N N . PHE A 1 326 ? -6.798 4.163 8.057 1.00 94.31 326 PHE A N 1
ATOM 2506 C CA . PHE A 1 326 ? -7.216 2.775 8.232 1.00 94.31 326 PHE A CA 1
ATOM 2507 C C . PHE A 1 326 ? -7.597 2.116 6.898 1.00 94.31 326 PHE A C 1
ATOM 2509 O O . PHE A 1 326 ? -7.291 0.947 6.655 1.00 94.31 326 PHE A O 1
ATOM 2516 N N . ARG A 1 327 ? -8.211 2.892 5.996 1.00 92.62 327 ARG A N 1
ATOM 2517 C CA . ARG A 1 327 ? -8.599 2.444 4.659 1.00 92.62 327 ARG A CA 1
ATOM 2518 C C . ARG A 1 327 ? -7.393 2.021 3.820 1.00 92.62 327 ARG A C 1
ATOM 2520 O O . ARG A 1 327 ? -7.377 0.888 3.352 1.00 92.62 327 ARG A O 1
ATOM 2527 N N . PHE A 1 328 ? -6.410 2.899 3.612 1.00 92.19 328 PHE A N 1
ATOM 2528 C CA . PHE A 1 328 ? -5.329 2.649 2.648 1.00 92.19 328 PHE A CA 1
ATOM 2529 C C . PHE A 1 328 ? -4.138 1.887 3.231 1.00 92.19 328 PHE A C 1
ATOM 2531 O O . PHE A 1 328 ? -3.400 1.266 2.474 1.00 92.19 328 PHE A O 1
ATOM 2538 N N . ASN A 1 329 ? -3.959 1.877 4.555 1.00 92.00 329 ASN A N 1
ATOM 2539 C CA . ASN A 1 329 ? -2.838 1.180 5.189 1.00 92.00 329 ASN A CA 1
ATOM 2540 C C . ASN A 1 329 ? -3.215 -0.181 5.789 1.00 92.00 329 ASN A C 1
ATOM 2542 O O . ASN A 1 329 ? -2.315 -0.958 6.090 1.00 92.00 329 ASN A O 1
ATOM 2546 N N . VAL A 1 330 ? -4.509 -0.479 5.968 1.00 92.56 330 VAL A N 1
ATOM 2547 C CA . VAL A 1 330 ? -4.961 -1.752 6.559 1.00 92.56 330 VAL A CA 1
ATOM 2548 C C . VAL A 1 330 ? -6.020 -2.434 5.697 1.00 92.56 330 VAL A C 1
ATOM 2550 O O . VAL A 1 330 ? -5.777 -3.521 5.183 1.00 92.56 330 VAL A O 1
ATOM 2553 N N . LEU A 1 331 ? -7.183 -1.808 5.497 1.00 93.00 331 LEU A N 1
ATOM 2554 C CA . LEU A 1 331 ? -8.322 -2.480 4.859 1.00 93.00 331 LEU A CA 1
ATOM 2555 C C . LEU A 1 331 ? -8.089 -2.801 3.380 1.00 93.00 331 LEU A C 1
ATOM 2557 O O . LEU A 1 331 ? -8.299 -3.934 2.957 1.00 93.00 331 LEU A O 1
ATOM 2561 N N . ALA A 1 332 ? -7.672 -1.816 2.586 1.00 92.88 332 ALA A N 1
ATOM 2562 C CA . ALA A 1 332 ? -7.473 -2.002 1.155 1.00 92.88 332 ALA A CA 1
ATOM 2563 C C . ALA A 1 332 ? -6.299 -2.950 0.839 1.00 92.88 332 ALA A C 1
ATOM 2565 O O . ALA A 1 332 ? -6.471 -3.796 -0.040 1.00 92.88 332 ALA A O 1
ATOM 2566 N N . PRO A 1 333 ? -5.163 -2.911 1.572 1.00 92.38 333 PRO A N 1
ATOM 2567 C CA . PRO A 1 333 ? -4.141 -3.947 1.467 1.00 92.38 333 PRO A CA 1
ATOM 2568 C C . PRO A 1 333 ? -4.654 -5.359 1.732 1.00 92.38 333 PRO A C 1
ATOM 2570 O O . PRO A 1 333 ? -4.403 -6.249 0.924 1.00 92.38 333 PRO A O 1
ATOM 2573 N N . LEU A 1 334 ? -5.426 -5.560 2.804 1.00 91.56 334 LEU A N 1
ATOM 2574 C CA . LEU A 1 334 ? -6.021 -6.866 3.096 1.00 91.56 334 LEU A CA 1
ATOM 2575 C C . LEU A 1 334 ? -6.981 -7.321 1.991 1.00 91.56 334 LEU A C 1
ATOM 2577 O O . LEU A 1 334 ? -6.936 -8.481 1.595 1.00 91.56 334 LEU A O 1
ATOM 2581 N N . HIS A 1 335 ? -7.798 -6.410 1.455 1.00 90.75 335 HIS A N 1
ATOM 2582 C CA . HIS A 1 335 ? -8.724 -6.736 0.371 1.00 90.75 335 HIS A CA 1
ATOM 2583 C C . HIS A 1 335 ? -8.002 -7.173 -0.911 1.00 90.75 335 HIS A C 1
ATOM 2585 O O . HIS A 1 335 ? -8.476 -8.061 -1.619 1.00 90.75 335 HIS A O 1
ATOM 2591 N N . VAL A 1 336 ? -6.837 -6.594 -1.209 1.00 90.19 336 VAL A N 1
ATOM 2592 C CA . VAL A 1 336 ? -6.040 -7.055 -2.351 1.00 90.19 336 VAL A CA 1
ATOM 2593 C C . VAL A 1 336 ? -5.370 -8.381 -2.111 1.00 90.19 336 VAL A C 1
ATOM 2595 O O . VAL A 1 336 ? -5.394 -9.215 -3.010 1.00 90.19 336 VAL A O 1
ATOM 2598 N N . LEU A 1 337 ? -4.822 -8.612 -0.924 1.00 89.94 337 LEU A N 1
ATOM 2599 C CA . LEU A 1 337 ? -4.262 -9.919 -0.594 1.00 89.94 337 LEU A CA 1
ATOM 2600 C C . LEU A 1 337 ? -5.335 -11.011 -0.705 1.00 89.94 337 LEU A C 1
ATOM 2602 O O . LEU A 1 337 ? -5.092 -12.038 -1.331 1.00 89.94 337 LEU A O 1
ATOM 2606 N N . GLU A 1 338 ? -6.552 -10.740 -0.229 1.00 89.12 338 GLU A N 1
ATOM 2607 C CA . GLU A 1 338 ? -7.709 -11.624 -0.407 1.00 89.12 338 GLU A CA 1
ATOM 2608 C C . GLU A 1 338 ? -8.013 -11.880 -1.892 1.00 89.12 338 GLU A C 1
ATOM 2610 O O . GLU A 1 338 ? -8.114 -13.030 -2.311 1.00 89.12 338 GLU A O 1
ATOM 2615 N N . LYS A 1 339 ? -8.084 -10.828 -2.717 1.00 89.62 339 LYS A N 1
ATOM 2616 C CA . LYS A 1 339 ? -8.280 -10.947 -4.173 1.00 89.62 339 LYS A CA 1
ATOM 2617 C C . LYS A 1 339 ? -7.150 -11.688 -4.880 1.00 89.62 339 LYS A C 1
ATOM 2619 O O . LYS A 1 339 ? -7.392 -12.278 -5.925 1.00 89.62 339 LYS A O 1
ATOM 2624 N N . MET A 1 340 ? -5.934 -11.646 -4.341 1.00 87.88 340 MET A N 1
ATOM 2625 C CA . MET A 1 340 ? -4.775 -12.390 -4.833 1.00 87.88 340 MET A CA 1
ATOM 2626 C C . MET A 1 340 ? -4.762 -13.856 -4.380 1.00 87.88 340 MET A C 1
ATOM 2628 O O . MET A 1 340 ? -3.865 -14.583 -4.803 1.00 87.88 340 MET A O 1
ATOM 2632 N N . ASP A 1 341 ? -5.754 -14.297 -3.600 1.00 88.12 341 ASP A N 1
ATOM 2633 C CA . ASP A 1 341 ? -5.827 -15.614 -2.956 1.00 88.12 341 ASP A CA 1
ATOM 2634 C C . ASP A 1 341 ? -4.712 -15.845 -1.917 1.00 88.12 341 ASP A C 1
ATOM 2636 O O . ASP A 1 341 ? -4.266 -16.972 -1.689 1.00 88.12 341 ASP A O 1
ATOM 2640 N N . VAL A 1 342 ? -4.249 -14.770 -1.272 1.00 85.25 342 VAL A N 1
ATOM 2641 C CA . VAL A 1 342 ? -3.249 -14.812 -0.200 1.00 85.25 342 VAL A CA 1
ATOM 2642 C C . VAL A 1 342 ? -3.950 -14.822 1.157 1.00 85.25 342 VAL A C 1
ATOM 2644 O O . VAL A 1 342 ? -4.468 -13.805 1.618 1.00 85.25 342 VAL A O 1
ATOM 2647 N N . ASP A 1 343 ? -3.921 -15.969 1.838 1.00 85.19 343 ASP A N 1
ATOM 2648 C CA . ASP A 1 343 ? -4.352 -16.070 3.235 1.00 85.19 343 ASP A CA 1
ATOM 2649 C C . ASP A 1 343 ? -3.240 -15.587 4.173 1.00 85.19 343 ASP A C 1
ATOM 2651 O O . ASP A 1 343 ? -2.300 -16.321 4.479 1.00 85.19 343 ASP A O 1
ATOM 2655 N N . VAL A 1 344 ? -3.370 -14.354 4.661 1.00 83.00 344 VAL A N 1
ATOM 2656 C CA . VAL A 1 344 ? -2.406 -13.718 5.577 1.00 83.00 344 VAL A CA 1
ATOM 2657 C C . VAL A 1 344 ? -2.288 -14.412 6.936 1.00 83.00 344 VAL A C 1
ATOM 2659 O O . VAL A 1 344 ? -1.321 -14.178 7.656 1.00 83.00 344 VAL A O 1
ATOM 2662 N N . PHE A 1 345 ? -3.238 -15.273 7.302 1.00 84.69 345 PHE A N 1
ATOM 2663 C CA . PHE A 1 345 ? -3.202 -16.026 8.555 1.00 84.69 345 PHE A CA 1
ATOM 2664 C C . PHE A 1 345 ? -2.627 -17.437 8.374 1.00 84.69 345 PHE A C 1
ATOM 2666 O O . PHE A 1 345 ? -2.380 -18.135 9.364 1.00 84.69 345 PHE A O 1
ATOM 2673 N N . ALA A 1 346 ? -2.369 -17.863 7.133 1.00 86.88 346 ALA A N 1
ATOM 2674 C CA . ALA A 1 346 ? -1.745 -19.146 6.858 1.00 86.88 346 ALA A CA 1
ATOM 2675 C C . ALA A 1 346 ? -0.255 -19.128 7.257 1.00 86.88 346 ALA A C 1
ATOM 2677 O O . ALA A 1 346 ? 0.476 -18.197 6.905 1.00 86.88 346 ALA A O 1
ATOM 2678 N N . PRO A 1 347 ? 0.268 -20.194 7.898 1.00 82.25 347 PRO A N 1
ATOM 2679 C CA . PRO A 1 347 ? 1.683 -20.276 8.272 1.00 82.25 347 PRO A CA 1
ATOM 2680 C C . PRO A 1 347 ? 2.658 -20.093 7.101 1.00 82.25 347 PRO A C 1
ATOM 2682 O O . PRO A 1 347 ? 3.786 -19.644 7.293 1.00 82.25 347 PRO A O 1
ATOM 2685 N N . THR A 1 348 ? 2.241 -20.466 5.891 1.00 78.81 348 THR A N 1
ATOM 2686 C CA . THR A 1 348 ? 3.023 -20.306 4.661 1.00 78.81 348 THR A CA 1
ATOM 2687 C C . THR A 1 348 ? 3.145 -18.848 4.234 1.00 78.81 348 THR A C 1
ATOM 2689 O O . THR A 1 348 ? 4.231 -18.441 3.832 1.00 78.81 348 THR A O 1
ATOM 2692 N N . ALA A 1 349 ? 2.072 -18.062 4.349 1.00 76.19 349 ALA A N 1
ATOM 2693 C CA . ALA A 1 349 ? 2.089 -16.639 4.026 1.00 76.19 349 ALA A CA 1
ATOM 2694 C C . ALA A 1 349 ? 2.893 -15.852 5.066 1.00 76.19 349 ALA A C 1
ATOM 2696 O O . ALA A 1 349 ? 3.759 -15.069 4.692 1.00 76.19 349 ALA A O 1
ATOM 2697 N N . LEU A 1 350 ? 2.703 -16.145 6.358 1.00 72.50 350 LEU A N 1
ATOM 2698 C CA . LEU A 1 350 ? 3.469 -15.517 7.441 1.00 72.50 350 LEU A CA 1
ATOM 2699 C C . LEU A 1 350 ? 4.982 -15.681 7.235 1.00 72.50 350 LEU A C 1
ATOM 2701 O O . LEU A 1 350 ? 5.727 -14.716 7.308 1.00 72.50 350 LEU A O 1
ATOM 2705 N N . ARG A 1 351 ? 5.455 -16.878 6.868 1.00 72.94 351 ARG A N 1
ATOM 2706 C CA . ARG A 1 351 ? 6.887 -17.090 6.570 1.00 72.94 351 ARG A CA 1
ATOM 2707 C C . ARG A 1 351 ? 7.392 -16.341 5.340 1.00 72.94 351 ARG A C 1
ATOM 2709 O O . ARG A 1 351 ? 8.593 -16.178 5.202 1.00 72.94 351 ARG A O 1
ATOM 2716 N N . ARG A 1 352 ? 6.507 -15.997 4.409 1.00 74.12 352 ARG A N 1
ATOM 2717 C CA . ARG A 1 352 ? 6.867 -15.378 3.132 1.00 74.12 352 ARG A CA 1
ATOM 2718 C C . ARG A 1 352 ? 6.828 -13.852 3.180 1.00 74.12 352 ARG A C 1
ATOM 2720 O O . ARG A 1 352 ? 7.517 -13.229 2.378 1.00 74.12 352 ARG A O 1
ATOM 2727 N N . TYR A 1 353 ? 6.026 -13.280 4.077 1.00 74.25 353 TYR A N 1
ATOM 2728 C CA . TYR A 1 353 ? 5.825 -11.834 4.193 1.00 74.25 353 TYR A CA 1
ATOM 2729 C C . TYR A 1 353 ? 6.321 -11.228 5.515 1.00 74.25 353 TYR A C 1
ATOM 2731 O O . TYR A 1 353 ? 6.633 -10.040 5.523 1.00 74.25 353 TYR A O 1
ATOM 2739 N N . ASP A 1 354 ? 6.410 -12.012 6.597 1.00 66.25 354 ASP A N 1
ATOM 2740 C CA . ASP A 1 354 ? 6.884 -11.543 7.913 1.00 66.25 354 ASP A CA 1
ATOM 2741 C C . ASP A 1 354 ? 8.271 -12.099 8.298 1.00 66.25 354 ASP A C 1
ATOM 2743 O O . ASP A 1 354 ? 8.841 -11.662 9.301 1.00 66.25 354 ASP A O 1
ATOM 2747 N N . GLY A 1 355 ? 8.780 -13.106 7.573 1.00 51.56 355 GLY A N 1
ATOM 2748 C CA . GLY A 1 355 ? 9.910 -13.955 7.979 1.00 51.56 355 GLY A CA 1
ATOM 2749 C C . GLY A 1 355 ? 11.167 -13.850 7.133 1.00 51.56 355 GLY A C 1
ATOM 2750 O O . GLY A 1 355 ? 11.049 -13.522 5.932 1.00 51.56 355 GLY A O 1
#

pLDDT: mean 78.82, std 16.48, range [33.81, 96.69]

Radius of gyration: 30.15 Å; chains: 1; bounding box: 71×110×71 Å